Protein AF-A0A0L0S4H7-F1 (afdb_monomer)

pLDDT: mean 73.28, std 21.52, range [23.47, 94.75]

Structure (mmCIF, N/CA/C/O backbone):
data_AF-A0A0L0S4H7-F1
#
_entry.id   AF-A0A0L0S4H7-F1
#
loop_
_atom_site.group_PDB
_atom_site.id
_atom_site.type_symbol
_atom_site.label_atom_id
_atom_site.label_alt_id
_atom_site.label_comp_id
_atom_site.label_asym_id
_atom_site.label_entity_id
_atom_site.label_seq_id
_atom_site.pdbx_PDB_ins_code
_atom_site.Cartn_x
_atom_site.Cartn_y
_atom_site.Cartn_z
_atom_site.occupancy
_atom_site.B_iso_or_equiv
_atom_site.auth_seq_id
_atom_site.auth_comp_id
_atom_site.auth_asym_id
_atom_site.auth_atom_id
_atom_site.pdbx_PDB_model_num
ATOM 1 N N . MET A 1 1 ? 33.100 -5.691 3.412 1.00 28.53 1 MET A N 1
ATOM 2 C CA . MET A 1 1 ? 33.270 -6.957 4.152 1.00 28.53 1 MET A CA 1
ATOM 3 C C . MET A 1 1 ? 31.933 -7.283 4.780 1.00 28.53 1 MET A C 1
ATOM 5 O O . MET A 1 1 ? 31.472 -6.503 5.598 1.00 28.53 1 MET A O 1
ATOM 9 N N . LEU A 1 2 ? 31.272 -8.327 4.286 1.00 32.22 2 LEU A N 1
ATOM 10 C CA . LEU A 1 2 ? 29.899 -8.700 4.650 1.00 32.22 2 LEU A CA 1
ATOM 11 C C . LEU A 1 2 ? 29.853 -10.023 5.425 1.00 32.22 2 LEU A C 1
ATOM 13 O O . LEU A 1 2 ? 28.777 -10.550 5.643 1.00 32.22 2 LEU A O 1
ATOM 17 N N . PHE A 1 3 ? 31.006 -10.549 5.850 1.00 33.59 3 PHE A N 1
ATOM 18 C CA . PHE A 1 3 ? 31.088 -11.799 6.594 1.00 33.59 3 PHE A CA 1
ATOM 19 C C . PHE A 1 3 ? 32.251 -11.731 7.588 1.00 33.59 3 PHE A C 1
ATOM 21 O O . PHE A 1 3 ? 33.353 -11.313 7.223 1.00 33.59 3 PHE A O 1
ATOM 28 N N . GLY A 1 4 ? 31.961 -12.075 8.845 1.00 41.38 4 GLY A N 1
ATOM 29 C CA . GLY A 1 4 ? 32.948 -12.280 9.905 1.00 41.38 4 GLY A CA 1
ATOM 30 C C . GLY A 1 4 ? 33.758 -13.561 9.698 1.00 41.38 4 GLY A C 1
ATOM 31 O O . GLY A 1 4 ? 33.595 -14.251 8.688 1.00 41.38 4 GLY A O 1
ATOM 32 N N . HIS A 1 5 ? 34.643 -13.851 10.654 1.00 39.53 5 HIS A N 1
ATOM 33 C CA . HIS A 1 5 ? 35.562 -14.991 10.620 1.00 39.53 5 HIS A CA 1
ATOM 34 C C . HIS A 1 5 ? 34.791 -16.316 10.421 1.00 39.53 5 HIS A C 1
ATOM 36 O O . HIS A 1 5 ? 33.756 -16.494 11.060 1.00 39.53 5 HIS A O 1
ATOM 42 N N . PRO A 1 6 ? 35.255 -17.246 9.564 1.00 51.28 6 PRO A N 1
ATOM 43 C CA . PRO A 1 6 ? 34.540 -18.492 9.256 1.00 51.28 6 PRO A CA 1
ATOM 44 C C . PRO A 1 6 ? 34.156 -19.324 10.492 1.00 51.28 6 PRO A C 1
ATOM 46 O O . PRO A 1 6 ? 33.151 -20.026 10.477 1.00 51.28 6 PRO A O 1
ATOM 49 N N . ASP A 1 7 ? 34.909 -19.189 11.584 1.00 56.69 7 ASP A N 1
ATOM 50 C CA . ASP A 1 7 ? 34.681 -19.911 12.842 1.00 56.69 7 ASP A CA 1
ATOM 51 C C . ASP A 1 7 ? 33.462 -19.404 13.636 1.00 56.69 7 ASP A C 1
ATOM 53 O O . ASP A 1 7 ? 33.025 -20.065 14.573 1.00 56.69 7 ASP A O 1
ATOM 57 N N . THR A 1 8 ? 32.896 -18.245 13.276 1.00 46.78 8 THR A N 1
ATOM 58 C CA . THR A 1 8 ? 31.672 -17.701 13.896 1.00 46.78 8 THR A CA 1
ATOM 59 C C . THR A 1 8 ? 30.416 -17.968 13.065 1.00 46.78 8 THR A C 1
ATOM 61 O O . THR A 1 8 ? 29.330 -17.554 13.454 1.00 46.78 8 THR A O 1
ATOM 64 N N . TRP A 1 9 ? 30.527 -18.634 11.910 1.00 50.66 9 TRP A N 1
ATOM 65 C CA . TRP A 1 9 ? 29.369 -18.934 11.051 1.00 50.66 9 TRP A CA 1
ATOM 66 C C . TRP A 1 9 ? 28.492 -20.065 11.598 1.00 50.66 9 TRP A C 1
ATOM 68 O O . TRP A 1 9 ? 27.356 -20.218 11.164 1.00 50.66 9 TRP A O 1
ATOM 78 N N . SER A 1 10 ? 28.998 -20.851 12.549 1.00 47.12 10 SER A N 1
ATOM 79 C CA . SER A 1 10 ? 28.264 -21.956 13.170 1.00 47.12 10 SER A CA 1
ATOM 80 C C . SER A 1 10 ? 27.488 -21.562 14.429 1.00 47.12 10 SER A C 1
ATOM 82 O O . SER A 1 10 ? 26.865 -22.432 15.026 1.00 47.12 10 SER A O 1
ATOM 84 N N . SER A 1 11 ? 27.554 -20.301 14.875 1.00 41.53 11 SER A N 1
ATOM 85 C CA . SER A 1 11 ? 26.930 -19.862 16.135 1.00 41.53 11 SER A CA 1
ATOM 86 C C . SER A 1 11 ? 25.713 -18.950 15.975 1.00 41.53 11 SER A C 1
ATOM 88 O O . SER A 1 11 ? 25.181 -18.508 16.985 1.00 41.53 11 SER A O 1
ATOM 90 N N . ASP A 1 12 ? 25.240 -18.712 14.750 1.00 39.66 12 ASP A N 1
ATOM 91 C CA . ASP A 1 12 ? 23.884 -18.202 14.519 1.00 39.66 12 ASP A CA 1
ATOM 92 C C . ASP A 1 12 ? 22.979 -19.381 14.137 1.00 39.66 12 ASP A C 1
ATOM 94 O O . ASP A 1 12 ? 22.518 -19.510 13.001 1.00 39.66 12 ASP A O 1
ATOM 98 N N . SER A 1 13 ? 22.766 -20.296 15.085 1.00 40.12 13 SER A N 1
ATOM 99 C CA . SER A 1 13 ? 21.710 -21.297 14.962 1.00 40.12 13 SER A CA 1
ATOM 100 C C . SER A 1 13 ? 20.388 -20.644 15.359 1.00 40.12 13 SER A C 1
ATOM 102 O O . SER A 1 13 ? 20.120 -20.380 16.529 1.00 40.12 13 SER A O 1
ATOM 104 N N . VAL A 1 14 ? 19.550 -20.352 14.365 1.00 42.03 14 VAL A N 1
ATOM 105 C CA . VAL A 1 14 ? 18.111 -20.280 14.616 1.00 42.03 14 VAL A CA 1
ATOM 106 C C . VAL A 1 14 ? 17.625 -21.718 14.527 1.00 42.03 14 VAL A C 1
ATOM 108 O O . VAL A 1 14 ? 17.463 -22.251 13.430 1.00 42.03 14 VAL A O 1
ATOM 111 N N . ASP A 1 15 ? 17.504 -22.367 15.680 1.00 41.19 15 ASP A N 1
ATOM 112 C CA . ASP A 1 15 ? 16.943 -23.710 15.755 1.00 41.19 15 ASP A CA 1
ATOM 113 C C . ASP A 1 15 ? 15.445 -23.617 15.443 1.00 41.19 15 ASP A C 1
ATOM 115 O O . ASP A 1 15 ? 14.684 -22.953 16.146 1.00 41.19 15 ASP A O 1
ATOM 119 N N . PHE A 1 16 ? 15.046 -24.232 14.332 1.00 44.25 16 PHE A N 1
ATOM 120 C CA . PHE A 1 16 ? 13.649 -24.467 13.989 1.00 44.25 16 PHE A CA 1
ATOM 121 C C . PHE A 1 16 ? 13.340 -25.918 14.342 1.00 44.25 16 PHE A C 1
ATOM 123 O O . PHE A 1 16 ? 13.877 -26.828 13.705 1.00 44.25 16 PHE A O 1
ATOM 130 N N . ASP A 1 17 ? 12.471 -26.140 15.322 1.00 55.44 17 ASP A N 1
ATOM 131 C CA . ASP A 1 17 ? 12.025 -27.473 15.731 1.00 55.44 17 ASP A CA 1
ATOM 132 C C . ASP A 1 17 ? 11.071 -28.089 14.682 1.00 55.44 17 ASP A C 1
ATOM 134 O O . ASP A 1 17 ? 10.850 -29.305 14.660 1.00 55.44 17 ASP A O 1
ATOM 138 N N . GLY A 1 18 ? 10.558 -27.288 13.735 1.00 52.75 18 GLY A N 1
ATOM 139 C CA . GLY A 1 18 ? 9.894 -27.785 12.528 1.00 52.75 18 GLY A CA 1
ATOM 140 C C . GLY A 1 18 ? 9.441 -26.714 11.529 1.00 52.75 18 GLY A C 1
ATOM 141 O O . GLY A 1 18 ? 9.594 -25.512 11.733 1.00 52.75 18 GLY A O 1
ATOM 142 N N . CYS A 1 19 ? 8.807 -27.144 10.427 1.00 52.25 19 CYS A N 1
ATOM 143 C CA . CYS A 1 19 ? 8.177 -26.228 9.460 1.00 52.25 19 CYS A CA 1
ATOM 144 C C . CYS A 1 19 ? 7.086 -25.356 10.100 1.00 52.25 19 CYS A C 1
ATOM 146 O O . CYS A 1 19 ? 6.796 -24.274 9.594 1.00 52.25 19 CYS A O 1
ATOM 148 N N . GLN A 1 20 ? 6.506 -25.826 11.207 1.00 53.12 20 GLN A N 1
ATOM 149 C CA . GLN A 1 20 ? 5.556 -25.080 12.020 1.00 53.12 20 GLN A CA 1
ATOM 150 C C . GLN A 1 20 ? 6.168 -23.770 12.523 1.00 53.12 20 GLN A C 1
ATOM 152 O O . GLN A 1 20 ? 5.492 -22.763 12.429 1.00 53.12 20 GLN A O 1
ATOM 157 N N . ASP A 1 21 ? 7.441 -23.744 12.926 1.00 42.50 21 ASP A N 1
ATOM 158 C CA . ASP A 1 21 ? 8.103 -22.540 13.452 1.00 42.50 21 ASP A CA 1
ATOM 159 C C . ASP A 1 21 ? 8.453 -21.547 12.346 1.00 42.50 21 ASP A C 1
ATOM 161 O O . ASP A 1 21 ? 8.457 -20.338 12.555 1.00 42.50 21 ASP A O 1
ATOM 165 N N . ILE A 1 22 ? 8.702 -22.043 11.133 1.00 50.12 22 ILE A N 1
ATOM 166 C CA . ILE A 1 22 ? 8.873 -21.202 9.943 1.00 50.12 22 ILE A CA 1
ATOM 167 C C . ILE A 1 22 ? 7.530 -20.570 9.573 1.00 50.12 22 ILE A C 1
ATOM 169 O O . ILE A 1 22 ? 7.465 -19.373 9.303 1.00 50.12 22 ILE A O 1
ATOM 173 N N . ILE A 1 23 ? 6.450 -21.356 9.585 1.00 47.91 23 ILE A N 1
ATOM 174 C CA . ILE A 1 23 ? 5.090 -20.860 9.353 1.00 47.91 23 ILE A CA 1
ATOM 175 C C . ILE A 1 23 ? 4.689 -19.909 10.477 1.00 47.91 23 ILE A C 1
ATOM 177 O O . ILE A 1 23 ? 4.166 -18.846 10.192 1.00 47.91 23 ILE A O 1
ATOM 181 N N . GLU A 1 24 ? 4.975 -20.228 11.733 1.00 43.59 24 GLU A N 1
ATOM 182 C CA . GLU A 1 24 ? 4.654 -19.414 12.897 1.00 43.59 24 GLU A CA 1
ATOM 183 C C . GLU A 1 24 ? 5.472 -18.132 12.899 1.00 43.59 24 GLU A C 1
ATOM 185 O O . GLU A 1 24 ? 4.894 -17.084 13.138 1.00 43.59 24 GLU A O 1
ATOM 190 N N . MET A 1 25 ? 6.751 -18.147 12.527 1.00 46.62 25 MET A N 1
ATOM 191 C CA . MET A 1 25 ? 7.554 -16.937 12.332 1.00 46.62 25 MET A CA 1
ATOM 192 C C . MET A 1 25 ? 7.036 -16.097 11.158 1.00 46.62 25 MET A C 1
ATOM 194 O O . MET A 1 25 ? 6.894 -14.886 11.293 1.00 46.62 25 MET A O 1
ATOM 198 N N . LEU A 1 26 ? 6.697 -16.706 10.018 1.00 44.00 26 LEU A N 1
ATOM 199 C CA . LEU A 1 26 ? 6.126 -15.994 8.867 1.00 44.00 26 LEU A CA 1
ATOM 200 C C . LEU A 1 26 ? 4.719 -15.458 9.160 1.00 44.00 26 LEU A C 1
ATOM 202 O O . LEU A 1 26 ? 4.366 -14.381 8.688 1.00 44.00 26 LEU A O 1
ATOM 206 N N . CYS A 1 27 ? 3.927 -16.168 9.960 1.00 43.34 27 CYS A N 1
ATOM 207 C CA . CYS A 1 27 ? 2.600 -15.759 10.397 1.00 43.34 27 CYS A CA 1
ATOM 208 C C . CYS A 1 27 ? 2.683 -14.709 11.506 1.00 43.34 27 CYS A C 1
ATOM 210 O O . CYS A 1 27 ? 1.960 -13.729 11.435 1.00 43.34 27 CYS A O 1
ATOM 212 N N . THR A 1 28 ? 3.576 -14.827 12.489 1.00 48.22 28 THR A N 1
ATOM 213 C CA . THR A 1 28 ? 3.741 -13.838 13.572 1.00 48.22 28 THR A CA 1
ATOM 214 C C . THR A 1 28 ? 4.440 -12.570 13.094 1.00 48.22 28 THR A C 1
ATOM 216 O O . THR A 1 28 ? 4.024 -11.483 13.488 1.00 48.22 28 THR A O 1
ATOM 219 N N . ALA A 1 29 ? 5.433 -12.663 12.204 1.00 46.03 29 ALA A N 1
ATOM 220 C CA . ALA A 1 29 ? 6.047 -11.502 11.556 1.00 46.03 29 ALA A CA 1
ATOM 221 C C . ALA A 1 29 ? 5.135 -10.907 10.468 1.00 46.03 29 ALA A C 1
ATOM 223 O O . ALA A 1 29 ? 5.004 -9.689 10.368 1.00 46.03 29 ALA A O 1
ATOM 224 N N . GLY A 1 30 ? 4.440 -11.747 9.694 1.00 47.03 30 GLY A N 1
ATOM 225 C CA . GLY A 1 30 ? 3.468 -11.315 8.683 1.00 47.03 30 GLY A CA 1
ATOM 226 C C . GLY A 1 30 ? 2.198 -10.698 9.274 1.00 47.03 30 GLY A C 1
ATOM 227 O O . GLY A 1 30 ? 1.593 -9.840 8.643 1.00 47.03 30 GLY A O 1
ATOM 228 N N . MET A 1 31 ? 1.819 -11.069 10.500 1.00 51.00 31 MET A N 1
ATOM 229 C CA . MET A 1 31 ? 0.719 -10.440 11.241 1.00 51.00 31 MET A CA 1
ATOM 230 C C . MET A 1 31 ? 1.130 -9.118 11.898 1.00 51.00 31 MET A C 1
ATOM 232 O O . MET A 1 31 ? 0.254 -8.401 12.352 1.00 51.00 31 MET A O 1
ATOM 236 N N . GLN A 1 32 ? 2.419 -8.756 11.950 1.00 61.19 32 GLN A N 1
ATOM 237 C CA . GLN A 1 32 ? 2.834 -7.423 12.415 1.00 61.19 32 GLN A CA 1
ATOM 238 C C . GLN A 1 32 ? 2.769 -6.365 11.307 1.00 61.19 32 GLN A C 1
ATOM 240 O O . GLN A 1 32 ? 2.585 -5.186 11.615 1.00 61.19 32 GLN A O 1
ATOM 245 N N . ASP A 1 33 ? 2.886 -6.767 10.036 1.00 73.31 33 ASP A N 1
ATOM 246 C CA . ASP A 1 33 ? 2.734 -5.861 8.898 1.00 73.31 33 ASP A CA 1
ATOM 247 C C . ASP A 1 33 ? 1.269 -5.832 8.414 1.00 73.31 33 ASP A C 1
ATOM 249 O O . ASP A 1 33 ? 0.783 -6.810 7.830 1.00 73.31 33 ASP A O 1
ATOM 253 N N . PRO A 1 34 ? 0.551 -4.705 8.577 1.00 76.94 34 PRO A N 1
ATOM 254 C CA . PRO A 1 34 ? -0.833 -4.584 8.125 1.00 76.94 34 PRO A CA 1
ATOM 255 C C . PRO A 1 34 ? -0.993 -4.786 6.613 1.00 76.94 34 PRO A C 1
ATOM 257 O O . PRO A 1 34 ? -2.046 -5.241 6.156 1.00 76.94 34 PRO A O 1
ATOM 260 N N . CYS A 1 35 ? 0.039 -4.494 5.818 1.00 80.75 35 CYS A N 1
ATOM 261 C CA . CYS A 1 35 ? 0.006 -4.731 4.381 1.00 80.75 35 CYS A CA 1
ATOM 262 C C . CYS A 1 35 ? 0.050 -6.217 4.045 1.00 80.75 35 CYS A C 1
ATOM 264 O O . CYS A 1 35 ? -0.620 -6.634 3.107 1.00 80.75 35 CYS A O 1
ATOM 266 N N . VAL A 1 36 ? 0.753 -7.038 4.820 1.00 77.75 36 VAL A N 1
ATOM 267 C CA . VAL A 1 36 ? 0.735 -8.492 4.624 1.00 77.75 36 VAL A CA 1
ATOM 268 C C . VAL A 1 36 ? -0.606 -9.067 5.090 1.00 77.75 36 VAL A C 1
ATOM 270 O O . VAL A 1 36 ? -1.222 -9.844 4.360 1.00 77.75 36 VAL A O 1
ATOM 273 N N . ALA A 1 37 ? -1.119 -8.620 6.241 1.00 76.12 37 ALA A N 1
ATOM 274 C CA . ALA A 1 37 ? -2.367 -9.124 6.822 1.00 76.12 37 ALA A CA 1
ATOM 275 C C . ALA A 1 37 ? -3.609 -8.901 5.931 1.00 76.12 37 ALA A C 1
ATOM 277 O O . ALA A 1 37 ? -4.471 -9.786 5.820 1.00 76.12 37 ALA A O 1
ATOM 278 N N . VAL A 1 38 ? -3.694 -7.731 5.287 1.00 77.75 38 VAL A N 1
ATOM 279 C CA . VAL A 1 38 ? -4.815 -7.347 4.404 1.00 77.75 38 VAL A CA 1
ATOM 280 C C . VAL A 1 38 ? -4.479 -7.533 2.917 1.00 77.75 38 VAL A C 1
ATOM 282 O O . VAL A 1 38 ? -5.324 -7.336 2.046 1.00 77.75 38 VAL A O 1
ATOM 285 N N . GLY A 1 39 ? -3.238 -7.912 2.601 1.00 74.69 39 GLY A N 1
ATOM 286 C CA . GLY A 1 39 ? -2.729 -7.927 1.233 1.00 74.69 39 GLY A CA 1
ATOM 287 C C . GLY A 1 39 ? -2.649 -6.523 0.627 1.00 74.69 39 GLY A C 1
ATOM 288 O O . GLY A 1 39 ? -2.873 -6.352 -0.555 1.00 74.69 39 GLY A O 1
ATOM 289 N N . GLY A 1 40 ? -2.404 -5.467 1.385 1.00 81.56 40 GLY A N 1
ATOM 290 C CA . GLY A 1 40 ? -2.280 -4.123 0.824 1.00 81.56 40 GLY A CA 1
ATOM 291 C C . GLY A 1 40 ? -0.864 -3.704 0.447 1.00 81.56 40 GLY A C 1
ATOM 292 O O . GLY A 1 40 ? 0.082 -4.485 0.462 1.00 81.56 40 GLY A O 1
ATOM 293 N N . LEU A 1 41 ? -0.738 -2.418 0.143 1.00 83.75 41 LEU A N 1
ATOM 294 C CA . LEU A 1 41 ? 0.502 -1.685 -0.065 1.00 83.75 41 LEU A CA 1
ATOM 295 C C . LEU A 1 41 ? 0.446 -0.403 0.771 1.00 83.75 41 LEU A C 1
ATOM 297 O O . LEU A 1 41 ? -0.587 0.279 0.801 1.00 83.75 41 LEU A O 1
ATOM 301 N N . LEU A 1 42 ? 1.562 -0.058 1.415 1.00 83.00 42 LEU A N 1
ATOM 302 C CA . LEU A 1 42 ? 1.734 1.266 2.002 1.00 83.00 42 LEU A CA 1
ATOM 303 C C . LEU A 1 42 ? 1.900 2.264 0.867 1.00 83.00 42 LEU A C 1
ATOM 305 O O . LEU A 1 42 ? 2.708 2.056 -0.042 1.00 83.00 42 LEU A O 1
ATOM 309 N N . LYS A 1 43 ? 1.121 3.342 0.910 1.00 82.06 43 LYS A N 1
ATOM 310 C CA . LYS A 1 43 ? 1.177 4.396 -0.094 1.00 82.06 43 LYS A CA 1
ATOM 311 C C . LYS A 1 43 ? 1.636 5.699 0.536 1.00 82.06 43 LYS A C 1
ATOM 313 O O . LYS A 1 43 ? 1.009 6.187 1.473 1.00 82.06 43 LYS A O 1
ATOM 318 N N . ALA A 1 44 ? 2.688 6.290 -0.018 1.00 82.56 44 ALA A N 1
ATOM 319 C CA . ALA A 1 44 ? 3.163 7.587 0.435 1.00 82.56 44 ALA A CA 1
ATOM 320 C C . ALA A 1 44 ? 2.206 8.707 -0.036 1.00 82.56 44 ALA A C 1
ATOM 322 O O . ALA A 1 44 ? 1.823 8.733 -1.213 1.00 82.56 44 ALA A O 1
ATOM 323 N N . PRO A 1 45 ? 1.815 9.647 0.846 1.00 76.62 45 PRO A N 1
ATOM 324 C CA . PRO A 1 45 ? 0.970 10.774 0.470 1.00 76.62 45 PRO A CA 1
ATOM 325 C C . PRO A 1 45 ? 1.692 11.701 -0.510 1.00 76.62 45 PRO A C 1
ATOM 327 O O . PRO A 1 45 ? 2.808 12.152 -0.251 1.00 76.62 45 PRO A O 1
ATOM 330 N N . ILE A 1 46 ? 1.020 12.039 -1.611 1.00 79.94 46 ILE A N 1
ATOM 331 C CA . ILE A 1 46 ? 1.459 13.059 -2.566 1.00 79.94 46 ILE A CA 1
ATOM 332 C C . ILE A 1 46 ? 0.268 13.909 -3.006 1.00 79.94 46 ILE A C 1
ATOM 334 O O . ILE A 1 46 ? -0.831 13.388 -3.188 1.00 79.94 46 ILE A O 1
ATOM 338 N N . LYS A 1 47 ? 0.502 15.209 -3.223 1.00 81.69 47 LYS A N 1
ATOM 339 C CA . LYS A 1 47 ? -0.511 16.136 -3.751 1.00 81.69 47 LYS A CA 1
ATOM 340 C C . LYS A 1 47 ? -0.984 15.690 -5.137 1.00 81.69 47 LYS A C 1
ATOM 342 O O . LYS A 1 47 ? -0.178 15.202 -5.940 1.00 81.69 47 LYS A O 1
ATOM 347 N N . ALA A 1 48 ? -2.251 15.944 -5.460 1.00 81.00 48 ALA A N 1
ATOM 348 C CA . ALA A 1 48 ? -2.831 15.605 -6.761 1.00 81.00 48 ALA A CA 1
ATOM 349 C C . ALA A 1 48 ? -2.043 16.193 -7.953 1.00 81.00 48 ALA A C 1
ATOM 351 O O . ALA A 1 48 ? -1.784 15.498 -8.936 1.00 81.00 48 ALA A O 1
ATOM 352 N N . GLU A 1 49 ? -1.581 17.443 -7.851 1.00 83.38 49 GLU A N 1
ATOM 353 C CA . GLU A 1 49 ? -0.775 18.086 -8.900 1.00 83.38 49 GLU A CA 1
ATOM 354 C C . GLU A 1 49 ? 0.573 17.388 -9.119 1.00 83.38 49 GLU A C 1
ATOM 356 O O . GLU A 1 49 ? 0.974 17.136 -10.259 1.00 83.38 49 GLU A O 1
ATOM 361 N N . THR A 1 50 ? 1.265 17.034 -8.031 1.00 84.12 50 THR A N 1
ATOM 362 C CA . THR A 1 50 ? 2.537 16.300 -8.078 1.00 84.12 50 THR A CA 1
ATOM 363 C C . THR A 1 50 ? 2.336 14.924 -8.697 1.00 84.12 50 THR A C 1
ATOM 365 O O . THR A 1 50 ? 3.147 14.494 -9.517 1.00 84.12 50 THR A O 1
ATOM 368 N N . ARG A 1 51 ? 1.220 14.263 -8.374 1.00 86.25 51 ARG A N 1
ATOM 369 C CA . ARG A 1 51 ? 0.844 12.969 -8.947 1.00 86.25 51 ARG A CA 1
ATOM 370 C C . ARG A 1 51 ? 0.671 13.035 -10.464 1.00 86.25 51 ARG A C 1
ATOM 372 O O . ARG A 1 51 ? 1.199 12.176 -11.161 1.00 86.25 51 ARG A O 1
ATOM 379 N N . LEU A 1 52 ? -0.008 14.061 -10.978 1.00 86.88 52 LEU A N 1
ATOM 380 C CA . LEU A 1 52 ? -0.187 14.263 -12.424 1.00 86.88 52 LEU A CA 1
ATOM 381 C C . LEU A 1 52 ? 1.139 14.532 -13.146 1.00 86.88 52 LEU A C 1
ATOM 383 O O . LEU A 1 52 ? 1.346 14.069 -14.266 1.00 86.88 52 LEU A O 1
ATOM 387 N N . ARG A 1 53 ? 2.045 15.292 -12.524 1.00 87.75 53 ARG A N 1
ATOM 388 C CA . ARG A 1 53 ? 3.379 15.546 -13.092 1.00 87.75 53 ARG A CA 1
ATOM 389 C C . ARG A 1 53 ? 4.234 14.281 -13.105 1.00 87.75 53 ARG A C 1
ATOM 391 O O . ARG A 1 53 ? 4.893 14.017 -14.107 1.00 87.75 53 ARG A O 1
ATOM 398 N N . LEU A 1 54 ? 4.191 13.497 -12.027 1.00 89.12 54 LEU A N 1
ATOM 399 C CA . LEU A 1 54 ? 4.895 12.220 -11.931 1.00 89.12 54 LEU A CA 1
ATOM 400 C C . LEU A 1 54 ? 4.380 11.218 -12.969 1.00 89.12 54 LEU A C 1
ATOM 402 O O . LEU A 1 54 ? 5.183 10.555 -13.612 1.00 89.12 54 LEU A O 1
ATOM 406 N N . ASP A 1 55 ? 3.066 11.168 -13.186 1.00 90.62 55 ASP A N 1
ATOM 407 C CA . ASP A 1 55 ? 2.465 10.315 -14.209 1.00 90.62 55 ASP A CA 1
ATOM 408 C C . ASP A 1 55 ? 3.012 10.630 -15.609 1.00 90.62 55 ASP A C 1
ATOM 410 O O . ASP A 1 55 ? 3.513 9.743 -16.293 1.00 90.62 55 ASP A O 1
ATOM 414 N N . LYS A 1 56 ? 3.040 11.912 -15.997 1.00 90.69 56 LYS A N 1
ATOM 415 C CA . LYS A 1 56 ? 3.625 12.349 -17.279 1.00 90.69 56 LYS A CA 1
ATOM 416 C C . LYS A 1 56 ? 5.100 11.970 -17.413 1.00 90.69 56 LYS A C 1
ATOM 418 O O . LYS A 1 56 ? 5.545 11.594 -18.493 1.00 90.69 56 LYS A O 1
ATOM 423 N N . LEU A 1 57 ? 5.855 12.080 -16.323 1.00 90.44 57 LEU A N 1
ATOM 424 C CA . LEU A 1 57 ? 7.277 11.756 -16.302 1.00 90.44 57 LEU A CA 1
ATOM 425 C C . LEU A 1 57 ? 7.520 10.243 -16.451 1.00 90.44 57 LEU A C 1
ATOM 427 O O . LEU A 1 57 ? 8.421 9.838 -17.179 1.00 90.44 57 LEU A O 1
ATOM 431 N N . LEU A 1 58 ? 6.698 9.409 -15.813 1.00 91.19 58 LEU A N 1
ATOM 432 C CA . LEU A 1 58 ? 6.765 7.954 -15.962 1.00 91.19 58 LEU A CA 1
ATOM 433 C C . LEU A 1 58 ? 6.261 7.486 -17.333 1.00 91.19 58 LEU A C 1
ATOM 435 O O . LEU A 1 58 ? 6.826 6.558 -17.893 1.00 91.19 58 LEU A O 1
ATOM 439 N N . VAL A 1 59 ? 5.278 8.164 -17.929 1.00 92.31 59 VAL A N 1
ATOM 440 C CA . VAL A 1 59 ? 4.887 7.914 -19.329 1.00 92.31 59 VAL A CA 1
ATOM 441 C C . VAL A 1 59 ? 6.035 8.252 -20.286 1.00 92.31 59 VAL A C 1
ATOM 443 O O . VAL A 1 59 ? 6.295 7.506 -21.225 1.00 92.31 59 VAL A O 1
ATOM 446 N N . TYR A 1 60 ? 6.767 9.343 -20.036 1.00 91.06 60 TYR A N 1
ATOM 447 C CA . TYR A 1 60 ? 7.974 9.664 -20.803 1.00 91.06 60 TYR A CA 1
ATOM 448 C C . TYR A 1 60 ? 9.054 8.582 -20.648 1.00 91.06 60 TYR A C 1
ATOM 450 O O . TYR A 1 60 ? 9.644 8.172 -21.644 1.00 91.06 60 TYR A O 1
ATOM 458 N N . LEU A 1 61 ? 9.269 8.067 -19.434 1.00 91.44 61 LEU A N 1
ATOM 459 C CA . LEU A 1 61 ? 10.160 6.927 -19.198 1.00 91.44 61 LEU A CA 1
ATOM 460 C C . LEU A 1 61 ? 9.726 5.695 -20.004 1.00 91.44 61 LEU A C 1
ATOM 462 O O . LEU A 1 61 ? 10.539 5.117 -20.713 1.00 91.44 61 LEU A O 1
ATOM 466 N N . GLU A 1 62 ? 8.450 5.319 -19.926 1.00 92.25 62 GLU A N 1
ATOM 467 C CA . GLU A 1 62 ? 7.888 4.149 -20.617 1.00 92.25 62 GLU A CA 1
ATOM 468 C C . GLU A 1 62 ? 7.926 4.285 -22.149 1.00 92.25 62 GLU A C 1
ATOM 470 O O . GLU A 1 62 ? 7.900 3.281 -22.851 1.00 92.25 62 GLU A O 1
ATOM 475 N N . SER A 1 63 ? 8.071 5.503 -22.686 1.00 90.44 63 SER A N 1
ATOM 476 C CA . SER A 1 63 ? 8.283 5.719 -24.125 1.00 90.44 63 SER A CA 1
ATOM 477 C C . SER A 1 63 ? 9.672 5.283 -24.622 1.00 90.44 63 SER A C 1
ATOM 479 O O . SER A 1 63 ? 9.898 5.182 -25.831 1.00 90.44 63 SER A O 1
ATOM 481 N N . ILE A 1 64 ? 10.616 5.007 -23.713 1.00 89.62 64 ILE A N 1
ATOM 482 C CA . ILE A 1 64 ? 11.934 4.483 -24.067 1.00 89.62 64 ILE A CA 1
ATOM 483 C C . ILE A 1 64 ? 11.791 3.033 -24.540 1.00 89.62 64 ILE A C 1
ATOM 485 O O . ILE A 1 64 ? 11.373 2.145 -23.803 1.00 89.62 64 ILE A O 1
ATOM 489 N N . GLN A 1 65 ? 12.228 2.784 -25.773 1.00 86.88 65 GLN A N 1
ATOM 490 C CA . GLN A 1 65 ? 12.252 1.456 -26.381 1.00 86.88 65 GLN A CA 1
ATOM 491 C C . GLN A 1 65 ? 12.915 0.408 -25.471 1.00 86.88 65 GLN A C 1
ATOM 493 O O . GLN A 1 65 ? 14.039 0.605 -24.997 1.00 86.88 65 GLN A O 1
ATOM 498 N N . GLY A 1 66 ? 12.236 -0.723 -25.274 1.00 85.62 66 GLY A N 1
ATOM 499 C CA . GLY A 1 66 ? 12.665 -1.827 -24.410 1.00 85.62 66 GLY A CA 1
ATOM 500 C C . GLY A 1 66 ? 12.009 -1.824 -23.024 1.00 85.62 66 GLY A C 1
ATOM 501 O O . GLY A 1 66 ? 11.949 -2.879 -22.394 1.00 85.62 66 GLY A O 1
ATOM 502 N N . ILE A 1 67 ? 11.467 -0.688 -22.567 1.00 90.56 67 ILE A N 1
ATOM 503 C CA . ILE A 1 67 ? 10.662 -0.604 -21.338 1.00 90.56 67 ILE A CA 1
ATOM 504 C C . ILE A 1 67 ? 9.222 -1.028 -21.642 1.00 90.56 67 ILE A C 1
ATOM 506 O O . ILE A 1 67 ? 8.669 -0.698 -22.690 1.00 90.56 67 ILE A O 1
ATOM 510 N N . CYS A 1 68 ? 8.612 -1.783 -20.732 1.00 89.62 68 CYS A N 1
ATOM 511 C CA . CYS A 1 68 ? 7.223 -2.198 -20.859 1.00 89.62 68 CYS A CA 1
ATOM 512 C C . CYS A 1 68 ? 6.271 -1.043 -20.510 1.00 89.62 68 CYS A C 1
ATOM 514 O O . CYS A 1 68 ? 6.481 -0.310 -19.541 1.00 89.62 68 CYS A O 1
ATOM 516 N N . ASN A 1 69 ? 5.167 -0.933 -21.250 1.00 88.75 69 ASN A N 1
ATOM 517 C CA . ASN A 1 69 ? 4.076 -0.019 -20.907 1.00 88.75 69 ASN A CA 1
ATOM 518 C C . ASN A 1 69 ? 3.472 -0.389 -19.546 1.00 88.75 69 ASN A C 1
ATOM 520 O O . ASN A 1 69 ? 3.291 -1.573 -19.260 1.00 88.75 69 ASN A O 1
ATOM 524 N N . ASN A 1 70 ? 3.122 0.614 -18.734 1.00 89.25 70 ASN A N 1
ATOM 525 C CA . ASN A 1 70 ? 2.627 0.432 -17.362 1.00 89.25 70 ASN A CA 1
ATOM 526 C C . ASN A 1 70 ? 3.590 -0.361 -16.455 1.00 89.25 70 ASN A C 1
ATOM 528 O O . ASN A 1 70 ? 3.183 -0.943 -15.451 1.00 89.25 70 ASN A O 1
ATOM 532 N N . GLY A 1 71 ? 4.871 -0.390 -16.820 1.00 90.81 71 GLY A N 1
ATOM 533 C CA . GLY A 1 71 ? 5.908 -1.181 -16.181 1.00 90.81 71 GLY A CA 1
ATOM 534 C C . GLY A 1 71 ? 6.764 -0.387 -15.203 1.00 90.81 71 GLY A C 1
ATOM 535 O O . GLY A 1 71 ? 7.931 -0.727 -15.044 1.00 90.81 71 GLY A O 1
ATOM 536 N N . SER A 1 72 ? 6.257 0.687 -14.593 1.00 93.56 72 SER A N 1
ATOM 537 C CA . SER A 1 72 ? 7.052 1.543 -13.705 1.00 93.56 72 SER A CA 1
ATOM 538 C C . SER A 1 72 ? 6.436 1.733 -12.313 1.00 93.56 72 SER A C 1
ATOM 540 O O . SER A 1 72 ? 5.225 1.897 -12.141 1.00 93.56 72 SER A O 1
ATOM 542 N N . MET A 1 73 ? 7.294 1.722 -11.288 1.00 94.19 73 MET A N 1
ATOM 543 C CA . MET A 1 73 ? 6.934 1.995 -9.895 1.00 94.19 73 MET A CA 1
ATOM 544 C C . MET A 1 73 ? 8.006 2.835 -9.215 1.00 94.19 73 MET A C 1
ATOM 546 O O . MET A 1 73 ? 9.191 2.517 -9.279 1.00 94.19 73 MET A O 1
ATOM 550 N N . LEU A 1 74 ? 7.577 3.875 -8.508 1.00 93.00 74 LEU A N 1
ATOM 551 C CA . LEU A 1 74 ? 8.423 4.707 -7.670 1.00 93.00 74 LEU A CA 1
ATOM 552 C C . LEU A 1 74 ? 8.151 4.415 -6.193 1.00 93.00 74 LEU A C 1
ATOM 554 O O . LEU A 1 74 ? 7.016 4.525 -5.716 1.00 9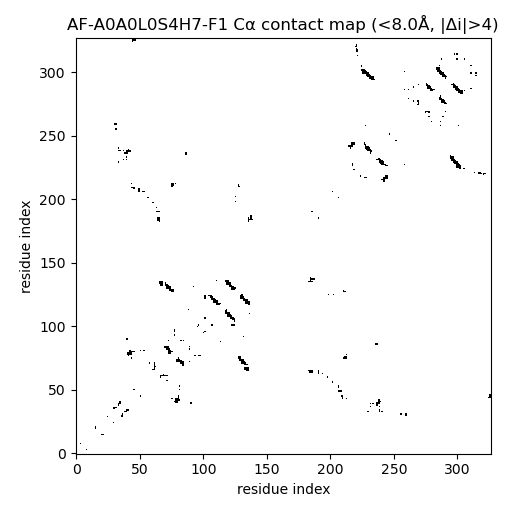3.00 74 LEU A O 1
ATOM 558 N N . LEU A 1 75 ? 9.220 4.087 -5.481 1.00 92.00 75 LEU A N 1
ATOM 559 C CA . LEU A 1 75 ? 9.232 3.767 -4.063 1.00 92.00 75 LEU A CA 1
ATOM 560 C C . LEU A 1 75 ? 10.013 4.812 -3.274 1.00 92.00 75 LEU A C 1
ATOM 562 O O . LEU A 1 75 ? 11.007 5.369 -3.756 1.00 92.00 75 LEU A O 1
ATOM 566 N N . ILE A 1 76 ? 9.595 4.991 -2.030 1.00 89.81 76 ILE A N 1
ATOM 567 C CA . ILE A 1 76 ? 10.401 5.569 -0.966 1.00 89.81 76 ILE A CA 1
ATOM 568 C C . ILE A 1 76 ? 10.462 4.570 0.174 1.00 89.81 76 ILE A C 1
ATOM 570 O O . ILE A 1 76 ? 9.421 4.201 0.702 1.00 89.81 76 ILE A O 1
ATOM 574 N N . GLU A 1 77 ? 11.669 4.117 0.511 1.00 86.38 77 GLU A N 1
ATOM 575 C CA . GLU A 1 77 ? 11.856 3.009 1.455 1.00 86.38 77 GLU A CA 1
ATOM 576 C C . GLU A 1 77 ? 10.920 1.834 1.102 1.00 86.38 77 GLU A C 1
ATOM 578 O O . GLU A 1 77 ? 11.017 1.304 -0.008 1.00 86.38 77 GLU A O 1
ATOM 583 N N . ASP A 1 78 ? 9.978 1.486 1.981 1.00 84.81 78 ASP A N 1
ATOM 584 C CA . ASP A 1 78 ? 9.020 0.390 1.789 1.00 84.81 78 ASP A CA 1
ATOM 585 C C . ASP A 1 78 ? 7.612 0.859 1.376 1.00 84.81 78 ASP A C 1
ATOM 587 O O . ASP A 1 78 ? 6.675 0.052 1.305 1.00 84.81 78 ASP A O 1
ATOM 591 N N . SER A 1 79 ? 7.466 2.149 1.069 1.00 86.75 79 SER A N 1
ATOM 592 C CA . SER A 1 79 ? 6.219 2.792 0.665 1.00 86.75 79 SER A CA 1
ATOM 593 C C . SER A 1 79 ? 6.174 3.107 -0.829 1.00 86.75 79 SER A C 1
ATOM 595 O O . SER A 1 79 ? 7.106 3.644 -1.431 1.00 86.75 79 SER A O 1
ATOM 597 N N . VAL A 1 80 ? 5.024 2.839 -1.444 1.00 90.25 80 VAL A N 1
ATOM 598 C CA . VAL A 1 80 ? 4.761 3.127 -2.855 1.00 90.25 80 VAL A CA 1
ATOM 599 C C . VAL A 1 80 ? 4.317 4.578 -3.006 1.00 90.25 80 VAL A C 1
ATOM 601 O O . VAL A 1 80 ? 3.247 4.963 -2.541 1.00 90.25 80 VAL A O 1
ATOM 604 N N . ILE A 1 81 ? 5.102 5.403 -3.696 1.00 89.31 81 ILE A N 1
ATOM 605 C CA . ILE A 1 81 ? 4.677 6.763 -4.065 1.00 89.31 81 ILE A CA 1
ATOM 606 C C . ILE A 1 81 ? 3.682 6.681 -5.219 1.00 89.31 81 ILE A C 1
ATOM 608 O O . ILE A 1 81 ? 2.595 7.266 -5.191 1.00 89.31 81 ILE A O 1
ATOM 612 N N . PHE A 1 82 ? 4.073 5.952 -6.260 1.00 89.81 82 PHE A N 1
ATOM 613 C CA . PHE A 1 82 ? 3.290 5.819 -7.474 1.00 89.81 82 PHE A CA 1
ATOM 614 C C . PHE A 1 82 ? 3.638 4.512 -8.166 1.00 89.81 82 PHE A C 1
ATOM 616 O O . PHE A 1 82 ? 4.810 4.183 -8.313 1.00 89.81 82 PHE A O 1
ATOM 623 N N . SER A 1 83 ? 2.621 3.788 -8.611 1.00 91.25 83 SER A N 1
ATOM 624 C CA . SER A 1 83 ? 2.781 2.567 -9.390 1.00 91.25 83 SER A CA 1
ATOM 625 C C . SER A 1 83 ? 1.862 2.636 -10.598 1.00 91.25 83 SER A C 1
ATOM 627 O O . SER A 1 83 ? 0.698 3.026 -10.456 1.00 91.25 83 SER A O 1
ATOM 629 N N . ARG A 1 84 ? 2.396 2.287 -11.769 1.00 91.62 84 ARG A N 1
ATOM 630 C CA . ARG A 1 84 ? 1.621 2.037 -12.991 1.00 91.62 84 ARG A CA 1
ATOM 631 C C . ARG A 1 84 ? 1.307 0.552 -13.176 1.00 91.62 84 ARG A C 1
ATOM 633 O O . ARG A 1 84 ? 0.442 0.230 -13.982 1.00 91.62 84 ARG A O 1
ATOM 640 N N . PHE A 1 85 ? 1.945 -0.322 -12.397 1.00 90.06 85 PHE A N 1
ATOM 641 C CA . PHE A 1 85 ? 1.635 -1.744 -12.372 1.00 90.06 85 PHE A CA 1
ATOM 642 C C . PHE A 1 85 ? 0.256 -2.016 -11.772 1.00 90.06 85 PHE A C 1
ATOM 644 O O . PHE A 1 85 ? -0.270 -1.244 -10.964 1.00 90.06 85 PHE A O 1
ATOM 651 N N . GLU A 1 86 ? -0.281 -3.192 -12.084 1.00 88.25 86 GLU A N 1
ATOM 652 C CA . GLU A 1 86 ? -1.424 -3.732 -11.355 1.00 88.25 86 GLU A CA 1
ATOM 653 C C . GLU A 1 86 ? -1.071 -4.005 -9.884 1.00 88.25 86 GLU A C 1
ATOM 655 O O . GLU A 1 86 ? 0.099 -4.060 -9.484 1.00 88.25 86 GLU A O 1
ATOM 660 N N . LEU A 1 87 ? -2.097 -4.183 -9.048 1.00 84.69 87 LEU A N 1
ATOM 661 C CA . LEU A 1 87 ? -1.919 -4.359 -7.609 1.00 84.69 87 LEU A CA 1
ATOM 662 C C . LEU A 1 87 ? -1.069 -5.598 -7.278 1.00 84.69 87 LEU A C 1
ATOM 664 O O . LEU A 1 87 ? -0.124 -5.502 -6.496 1.00 84.69 87 LEU A O 1
ATOM 668 N N . ASP A 1 88 ? -1.348 -6.738 -7.910 1.00 85.31 88 ASP A N 1
ATOM 669 C CA . ASP A 1 88 ? -0.610 -7.986 -7.667 1.00 85.31 88 ASP A CA 1
ATOM 670 C C . ASP A 1 88 ? 0.853 -7.896 -8.098 1.00 85.31 88 ASP A C 1
ATOM 672 O O . ASP A 1 88 ? 1.755 -8.345 -7.391 1.00 85.31 88 ASP A O 1
ATOM 676 N N . GLN A 1 89 ? 1.100 -7.231 -9.222 1.00 88.25 89 GLN A N 1
ATOM 677 C CA . GLN A 1 89 ? 2.442 -6.968 -9.727 1.00 88.25 89 GLN A CA 1
ATOM 678 C C . GLN A 1 89 ? 3.218 -6.038 -8.783 1.00 88.25 89 GLN A C 1
ATOM 680 O O . GLN A 1 89 ? 4.361 -6.320 -8.422 1.00 88.25 89 GLN A O 1
ATOM 685 N N . SER A 1 90 ? 2.571 -4.969 -8.312 1.00 90.19 90 SER A N 1
ATOM 686 C CA . SER A 1 90 ? 3.143 -4.036 -7.335 1.00 90.19 90 SER A CA 1
ATOM 687 C C . SER A 1 90 ? 3.524 -4.750 -6.030 1.00 90.19 90 SER A C 1
ATOM 689 O O . SER A 1 90 ? 4.611 -4.516 -5.499 1.00 90.19 90 SER A O 1
ATOM 691 N N . ARG A 1 91 ? 2.677 -5.671 -5.543 1.00 87.12 91 ARG A N 1
ATOM 692 C CA . ARG A 1 91 ? 2.953 -6.510 -4.359 1.00 87.12 91 ARG A CA 1
ATOM 693 C C . ARG A 1 91 ? 4.190 -7.384 -4.555 1.00 87.12 91 ARG A C 1
ATOM 695 O O . ARG A 1 91 ? 5.057 -7.410 -3.683 1.00 87.12 91 ARG A O 1
ATOM 702 N N . GLN A 1 92 ? 4.302 -8.062 -5.697 1.00 87.38 92 GLN A N 1
ATOM 703 C CA . GLN A 1 92 ? 5.455 -8.917 -6.005 1.00 87.38 92 GLN A CA 1
ATOM 704 C C . GLN A 1 92 ? 6.764 -8.118 -6.051 1.00 87.38 92 GLN A C 1
ATOM 706 O O . GLN A 1 92 ? 7.769 -8.532 -5.468 1.00 87.38 92 GLN A O 1
ATOM 711 N N . ILE A 1 93 ? 6.750 -6.945 -6.692 1.00 90.06 93 ILE A N 1
ATOM 712 C CA . ILE A 1 93 ? 7.935 -6.084 -6.786 1.00 90.06 93 ILE A CA 1
ATOM 713 C C . ILE A 1 93 ? 8.321 -5.535 -5.408 1.00 90.06 93 ILE A C 1
ATOM 715 O O . ILE A 1 93 ? 9.508 -5.514 -5.077 1.00 90.06 93 ILE A O 1
ATOM 719 N N . LEU A 1 94 ? 7.348 -5.127 -4.587 1.00 88.94 94 LEU A N 1
ATOM 720 C CA . LEU A 1 94 ? 7.614 -4.639 -3.233 1.00 88.94 94 LEU A CA 1
ATOM 721 C C . LEU A 1 94 ? 8.188 -5.743 -2.334 1.00 88.94 94 LEU A C 1
ATOM 723 O O . LEU A 1 94 ? 9.154 -5.503 -1.611 1.00 88.94 94 LEU A O 1
ATOM 727 N N . TYR A 1 95 ? 7.662 -6.967 -2.427 1.00 86.00 95 TYR A N 1
ATOM 728 C CA . TYR A 1 95 ? 8.213 -8.124 -1.720 1.00 86.00 95 TYR A CA 1
ATOM 729 C C . TYR A 1 95 ? 9.681 -8.370 -2.102 1.00 86.00 95 TYR A C 1
ATOM 731 O O . TYR A 1 95 ? 10.543 -8.513 -1.232 1.00 86.00 95 TYR A O 1
ATOM 739 N N . LEU A 1 96 ? 9.996 -8.328 -3.401 1.00 86.75 96 LEU A N 1
ATOM 740 C CA . LEU A 1 96 ? 11.373 -8.448 -3.884 1.00 86.75 96 LEU A CA 1
ATOM 741 C C . LEU A 1 96 ? 12.260 -7.285 -3.406 1.00 86.75 96 LEU A C 1
ATOM 743 O O . LEU A 1 96 ? 13.435 -7.494 -3.092 1.00 86.75 96 LEU A O 1
ATOM 747 N N . HIS A 1 97 ? 11.728 -6.061 -3.358 1.00 88.19 97 HIS A N 1
ATOM 748 C CA . HIS A 1 97 ? 12.444 -4.890 -2.849 1.00 88.19 97 HIS A CA 1
ATOM 749 C C . HIS A 1 97 ? 12.835 -5.065 -1.380 1.00 88.19 97 HIS A C 1
ATOM 751 O O . HIS A 1 97 ? 14.014 -4.917 -1.058 1.00 88.19 97 HIS A O 1
ATOM 757 N N . ARG A 1 98 ? 11.887 -5.478 -0.532 1.00 85.38 98 ARG A N 1
ATOM 758 C CA . ARG A 1 98 ? 12.108 -5.744 0.899 1.00 85.38 98 ARG A CA 1
ATOM 759 C C . ARG A 1 98 ? 13.103 -6.874 1.135 1.00 85.38 98 ARG A C 1
ATOM 761 O O . ARG A 1 98 ? 13.992 -6.756 1.974 1.00 85.38 98 ARG A O 1
ATOM 768 N N . ALA A 1 99 ? 13.003 -7.952 0.357 1.00 83.69 99 ALA A N 1
ATOM 769 C CA . ALA A 1 99 ? 13.924 -9.080 0.458 1.00 83.69 99 ALA A CA 1
ATOM 770 C C . ALA A 1 99 ? 15.348 -8.726 -0.010 1.00 83.69 99 ALA A C 1
ATOM 772 O O . ALA A 1 99 ? 16.329 -9.275 0.493 1.00 83.69 99 ALA A O 1
ATOM 773 N N . ARG A 1 100 ? 15.482 -7.833 -1.002 1.00 83.75 100 ARG A N 1
ATOM 774 C CA . ARG A 1 100 ? 16.770 -7.459 -1.613 1.00 83.75 100 ARG A CA 1
ATOM 775 C C . ARG A 1 100 ? 16.859 -5.950 -1.869 1.00 83.75 100 ARG A C 1
ATOM 777 O O . ARG A 1 100 ? 16.810 -5.544 -3.039 1.00 83.75 100 ARG A O 1
ATOM 784 N N . PRO A 1 101 ? 17.014 -5.121 -0.823 1.00 84.44 101 PRO A N 1
ATOM 785 C CA . PRO A 1 101 ? 17.091 -3.673 -0.973 1.00 84.44 101 PRO A CA 1
ATOM 786 C C . PRO A 1 101 ? 18.400 -3.254 -1.648 1.00 84.44 101 PRO A C 1
ATOM 788 O O . PRO A 1 101 ? 19.443 -3.886 -1.473 1.00 84.44 101 PRO A O 1
ATOM 791 N N . LEU A 1 102 ? 18.375 -2.132 -2.369 1.00 83.06 102 LEU A N 1
ATOM 792 C CA . LEU A 1 102 ? 19.513 -1.604 -3.134 1.00 83.06 102 LEU A CA 1
ATOM 793 C C . LEU A 1 102 ? 20.676 -1.058 -2.274 1.00 83.06 102 LEU A C 1
ATOM 795 O O . LEU A 1 102 ? 21.556 -0.415 -2.824 1.00 83.06 102 LEU A O 1
ATOM 799 N N . ARG A 1 103 ? 20.721 -1.306 -0.953 1.00 76.19 103 ARG A N 1
ATOM 800 C CA . ARG A 1 103 ? 21.668 -0.766 0.061 1.00 76.19 103 ARG A CA 1
ATOM 801 C C . ARG A 1 103 ? 22.825 0.086 -0.504 1.00 76.19 103 ARG A C 1
ATOM 803 O O . ARG A 1 103 ? 22.776 1.314 -0.450 1.00 76.19 103 ARG A O 1
ATOM 810 N N . HIS A 1 104 ? 23.847 -0.559 -1.075 1.00 76.38 104 HIS A N 1
ATOM 811 C CA . HIS A 1 104 ? 25.028 0.103 -1.655 1.00 76.38 104 HIS A CA 1
ATOM 812 C C . HIS A 1 104 ? 25.038 0.157 -3.192 1.00 76.38 104 HIS A C 1
ATOM 814 O O . HIS A 1 104 ? 25.887 0.828 -3.773 1.00 76.38 104 HIS A O 1
ATOM 820 N N . GLN A 1 105 ? 24.120 -0.544 -3.855 1.00 82.38 105 GLN A N 1
ATOM 821 C CA . GLN A 1 105 ? 24.032 -0.621 -5.309 1.00 82.38 105 GLN A CA 1
ATOM 822 C C . GLN A 1 105 ? 23.183 0.533 -5.851 1.00 82.38 105 GLN A C 1
ATOM 824 O O . GLN A 1 105 ? 22.065 0.772 -5.408 1.00 82.38 105 GLN A O 1
ATOM 829 N N . ALA A 1 106 ? 23.698 1.251 -6.848 1.00 85.94 106 ALA A N 1
ATOM 830 C CA . ALA A 1 106 ? 22.904 2.262 -7.544 1.00 85.94 106 ALA A CA 1
ATOM 831 C C . ALA A 1 106 ? 21.860 1.630 -8.478 1.00 85.94 106 ALA A C 1
ATOM 833 O O . ALA A 1 106 ? 20.829 2.239 -8.749 1.00 85.94 106 ALA A O 1
ATOM 834 N N . LEU A 1 107 ? 22.122 0.410 -8.952 1.00 89.94 107 LEU A N 1
ATOM 835 C CA . LEU A 1 107 ? 21.299 -0.289 -9.923 1.00 89.94 107 LEU A CA 1
ATOM 836 C C . LEU A 1 107 ? 21.362 -1.803 -9.694 1.00 89.94 107 LEU A C 1
ATOM 838 O O . LEU A 1 107 ? 22.415 -2.338 -9.351 1.00 89.94 107 LEU A O 1
ATOM 842 N N . SER A 1 108 ? 20.244 -2.491 -9.905 1.00 90.00 108 SER A N 1
ATOM 843 C CA . SER A 1 108 ? 20.180 -3.951 -9.973 1.00 90.00 108 SER A CA 1
ATOM 844 C C . SER A 1 108 ? 19.288 -4.382 -11.128 1.00 90.00 108 SER A C 1
ATOM 846 O O . SER A 1 108 ? 18.259 -3.753 -11.376 1.00 90.00 108 SER A O 1
ATOM 848 N N . TYR A 1 109 ? 19.668 -5.470 -11.786 1.00 89.75 109 TYR A N 1
ATOM 849 C CA . TYR A 1 109 ? 18.862 -6.159 -12.784 1.00 89.75 109 TYR A CA 1
ATOM 850 C C . TYR A 1 109 ? 18.470 -7.529 -12.233 1.00 89.75 109 TYR A C 1
ATOM 852 O O . TYR A 1 109 ? 19.304 -8.230 -11.654 1.00 89.75 109 TYR A O 1
ATOM 860 N N . THR A 1 110 ? 17.204 -7.913 -12.343 1.00 89.00 110 THR A N 1
ATOM 861 C CA . THR A 1 110 ? 16.719 -9.212 -11.863 1.00 89.00 110 THR A CA 1
ATOM 862 C C . THR A 1 110 ? 15.670 -9.752 -12.829 1.00 89.00 110 THR A C 1
ATOM 864 O O . THR A 1 110 ? 14.678 -9.064 -13.055 1.00 89.00 110 THR A O 1
ATOM 867 N N . PRO A 1 111 ? 15.845 -10.954 -13.404 1.00 89.00 111 PRO A N 1
ATOM 868 C CA . PRO A 1 111 ? 14.794 -11.569 -14.199 1.00 89.00 111 PRO A CA 1
ATOM 869 C C . PRO A 1 111 ? 13.617 -11.934 -13.290 1.00 89.00 111 PRO A C 1
ATOM 871 O O . PRO A 1 111 ? 13.803 -12.511 -12.216 1.00 89.00 111 PRO A O 1
ATOM 874 N N . VAL A 1 112 ? 12.408 -11.586 -13.713 1.00 88.62 112 VAL A N 1
ATOM 875 C CA . VAL A 1 112 ? 11.166 -11.851 -12.982 1.00 88.62 112 VAL A CA 1
ATOM 876 C C . VAL A 1 112 ? 10.156 -12.509 -13.909 1.00 88.62 112 VAL A C 1
ATOM 878 O O . VAL A 1 112 ? 10.068 -12.175 -15.090 1.00 88.62 112 VAL A O 1
ATOM 881 N N . PHE A 1 113 ? 9.392 -13.455 -13.372 1.00 85.38 113 PHE A N 1
ATOM 882 C CA . PHE A 1 113 ? 8.292 -14.081 -14.092 1.00 85.38 113 PHE A CA 1
ATOM 883 C C . PHE A 1 113 ? 6.984 -13.431 -13.653 1.00 85.38 113 PHE A C 1
ATOM 885 O O . PHE A 1 113 ? 6.586 -13.551 -12.494 1.00 85.38 113 PHE A O 1
ATOM 892 N N . MET A 1 114 ? 6.342 -12.706 -14.563 1.00 84.44 114 MET A N 1
ATOM 893 C CA . MET A 1 114 ? 5.117 -11.949 -14.302 1.00 84.44 114 MET A CA 1
ATOM 894 C C . MET A 1 114 ? 4.175 -12.120 -15.493 1.00 84.44 114 MET A C 1
ATOM 896 O O . MET A 1 114 ? 4.634 -12.318 -16.611 1.00 84.44 114 MET A O 1
ATOM 900 N N . THR A 1 115 ? 2.857 -12.107 -15.267 1.00 82.25 115 THR A N 1
ATOM 901 C CA . THR A 1 115 ? 1.840 -12.225 -16.341 1.00 82.25 115 THR A CA 1
ATOM 902 C C . THR A 1 115 ? 2.104 -13.357 -17.347 1.00 82.25 115 THR A C 1
ATOM 904 O O . THR A 1 115 ? 1.939 -13.176 -18.548 1.00 82.25 115 THR A O 1
ATOM 907 N N . ALA A 1 116 ? 2.533 -14.522 -16.852 1.00 82.25 116 ALA A N 1
ATOM 908 C CA . ALA A 1 116 ? 2.868 -15.702 -17.654 1.00 82.25 116 ALA A CA 1
ATOM 909 C C . ALA A 1 116 ? 4.042 -15.539 -18.648 1.00 82.25 116 ALA A C 1
ATOM 911 O O . ALA A 1 116 ? 4.192 -16.358 -19.554 1.00 82.25 116 ALA A O 1
ATOM 912 N N . SER A 1 117 ? 4.910 -14.540 -18.468 1.00 84.69 117 SER A N 1
ATOM 913 C CA . SER A 1 117 ? 6.121 -14.356 -19.275 1.00 84.69 117 SER A CA 1
ATOM 914 C C . SER A 1 117 ? 7.317 -13.882 -18.445 1.00 84.69 117 SER A C 1
ATOM 916 O O . SER A 1 117 ? 7.183 -13.356 -17.339 1.00 84.69 117 SER A O 1
ATOM 918 N N . TRP A 1 118 ? 8.520 -14.086 -18.980 1.00 85.88 118 TRP A N 1
ATOM 919 C CA . TRP A 1 118 ? 9.750 -13.590 -18.370 1.00 85.88 118 TRP A CA 1
ATOM 920 C C . TRP A 1 118 ? 10.015 -12.141 -18.776 1.00 85.88 118 TRP A C 1
ATOM 922 O O . TRP A 1 118 ? 9.917 -11.786 -19.951 1.00 85.88 118 TRP A O 1
ATOM 932 N N . PHE A 1 119 ? 10.423 -11.331 -17.805 1.00 89.62 119 PHE A N 1
ATOM 933 C CA . PHE A 1 119 ? 10.831 -9.942 -17.991 1.00 89.62 119 PHE A CA 1
ATOM 934 C C . PHE A 1 119 ? 12.110 -9.633 -17.216 1.00 89.62 119 PHE A C 1
ATOM 936 O O . PHE A 1 119 ? 12.471 -10.333 -16.269 1.00 89.62 119 PHE A O 1
ATOM 943 N N . GLY A 1 120 ? 12.781 -8.548 -17.591 1.00 90.06 120 GLY A N 1
ATOM 944 C CA . GLY A 1 120 ? 13.835 -7.947 -16.787 1.00 90.06 120 GLY A CA 1
ATOM 945 C C . GLY A 1 120 ? 13.247 -6.900 -15.849 1.00 90.06 120 GLY A C 1
ATOM 946 O O . GLY A 1 120 ? 12.544 -5.999 -16.291 1.00 90.06 120 GLY A O 1
ATOM 947 N N . LEU A 1 121 ? 13.539 -6.982 -14.555 1.00 92.62 121 LEU A N 1
ATOM 948 C CA . LEU A 1 121 ? 13.247 -5.916 -13.604 1.00 92.62 121 LEU A CA 1
ATOM 949 C C . LEU A 1 121 ? 14.527 -5.130 -13.321 1.00 92.62 121 LEU A C 1
ATOM 951 O O . LEU A 1 121 ? 15.461 -5.640 -12.696 1.00 92.62 121 LEU A O 1
ATOM 955 N N . ILE A 1 122 ? 14.549 -3.871 -13.741 1.00 92.88 122 ILE A N 1
ATOM 956 C CA . ILE A 1 122 ? 15.591 -2.910 -13.390 1.00 92.88 122 ILE A CA 1
ATOM 957 C C . ILE A 1 122 ? 15.127 -2.139 -12.162 1.00 92.88 122 ILE A C 1
ATOM 959 O O . ILE A 1 122 ? 14.054 -1.543 -12.157 1.00 92.88 122 ILE A O 1
ATOM 963 N N . ARG A 1 123 ? 15.948 -2.114 -11.115 1.00 93.69 123 ARG A N 1
ATOM 964 C CA . ARG A 1 123 ? 15.740 -1.247 -9.950 1.00 93.69 123 ARG A CA 1
ATOM 965 C C . ARG A 1 123 ? 16.901 -0.277 -9.866 1.00 93.69 123 ARG A C 1
ATOM 967 O O . ARG A 1 123 ? 18.045 -0.719 -9.798 1.00 93.69 123 ARG A O 1
ATOM 974 N N . MET A 1 124 ? 16.609 1.015 -9.859 1.00 92.75 124 MET A N 1
ATOM 975 C CA . MET A 1 124 ? 17.589 2.095 -9.861 1.00 92.75 124 MET A CA 1
ATOM 976 C C . MET A 1 124 ? 17.334 3.045 -8.694 1.00 92.75 124 MET A C 1
ATOM 978 O O . MET A 1 124 ? 16.199 3.451 -8.443 1.00 92.75 124 MET A O 1
ATOM 982 N N . ARG A 1 125 ? 18.395 3.427 -7.988 1.00 90.75 125 ARG A N 1
ATOM 983 C CA . ARG A 1 125 ? 18.331 4.388 -6.888 1.00 90.75 125 ARG A CA 1
ATOM 984 C C . ARG A 1 125 ? 18.417 5.816 -7.425 1.00 90.75 125 ARG A C 1
ATOM 986 O O . ARG A 1 125 ? 19.437 6.224 -7.976 1.00 90.75 125 ARG A O 1
ATOM 993 N N . LEU A 1 126 ? 17.365 6.592 -7.196 1.00 88.75 126 LEU A N 1
ATOM 994 C CA . LEU A 1 126 ? 17.253 8.007 -7.535 1.00 88.75 126 LEU A CA 1
ATOM 995 C C . LEU A 1 126 ? 17.317 8.837 -6.248 1.00 88.75 126 LEU A C 1
ATOM 997 O O . LEU A 1 126 ? 16.290 9.170 -5.668 1.00 88.75 126 LEU A O 1
ATOM 1001 N N . ALA A 1 127 ? 18.522 9.168 -5.779 1.00 86.06 127 ALA A N 1
ATOM 1002 C CA . ALA A 1 127 ? 18.725 9.811 -4.474 1.00 86.06 127 ALA A CA 1
ATOM 1003 C C . ALA A 1 127 ? 18.086 9.002 -3.319 1.00 86.06 127 ALA A C 1
ATOM 1005 O O . ALA A 1 127 ? 18.598 7.930 -3.001 1.00 86.06 127 ALA A O 1
ATOM 1006 N N . SER A 1 128 ? 16.998 9.495 -2.711 1.00 86.50 128 SER A N 1
ATOM 1007 C CA . SER A 1 128 ? 16.237 8.817 -1.645 1.00 86.50 128 SER A CA 1
ATOM 1008 C C . SER A 1 128 ? 15.145 7.869 -2.164 1.00 86.50 128 SER A C 1
ATOM 1010 O O . SER A 1 128 ? 14.512 7.176 -1.374 1.00 86.50 128 SER A O 1
ATOM 1012 N N . TYR A 1 129 ? 14.917 7.822 -3.478 1.00 90.56 129 TYR A N 1
ATOM 1013 C CA . TYR A 1 129 ? 13.873 7.007 -4.100 1.00 90.56 129 TYR A CA 1
ATOM 1014 C C . TYR A 1 129 ? 14.449 5.753 -4.755 1.00 90.56 129 TYR A C 1
ATOM 1016 O O . TYR A 1 129 ? 15.597 5.739 -5.207 1.00 90.56 129 TYR A O 1
ATOM 1024 N N . THR A 1 130 ? 13.622 4.720 -4.891 1.00 92.81 130 THR A N 1
ATOM 1025 C CA . THR A 1 130 ? 13.913 3.571 -5.757 1.00 92.81 130 THR A CA 1
ATOM 1026 C C . THR A 1 130 ? 12.907 3.528 -6.897 1.00 92.81 130 THR A C 1
ATOM 1028 O O . THR A 1 130 ? 11.703 3.451 -6.669 1.00 92.81 130 THR A O 1
ATOM 1031 N N . LEU A 1 131 ? 13.399 3.565 -8.132 1.00 93.81 131 LEU A N 1
ATOM 1032 C CA . LEU A 1 131 ? 12.606 3.376 -9.340 1.00 93.81 131 LEU A CA 1
ATOM 1033 C C . LEU A 1 131 ? 12.730 1.922 -9.793 1.00 93.81 131 LEU A C 1
ATOM 1035 O O . LEU A 1 131 ? 13.835 1.450 -10.052 1.00 93.81 131 LEU A O 1
ATOM 1039 N N . ALA A 1 132 ? 11.607 1.220 -9.882 1.00 94.69 132 ALA A N 1
ATOM 1040 C CA . ALA A 1 132 ? 11.505 -0.122 -10.437 1.00 94.69 132 ALA A CA 1
ATOM 1041 C C . ALA A 1 132 ? 10.859 -0.055 -11.826 1.00 94.69 132 ALA A C 1
ATOM 1043 O O . ALA A 1 132 ? 9.837 0.608 -12.002 1.00 94.69 132 ALA A O 1
ATOM 1044 N N . ILE A 1 133 ? 11.471 -0.722 -12.801 1.00 94.75 133 ILE A N 1
ATOM 1045 C CA . ILE A 1 133 ? 11.116 -0.666 -14.219 1.00 94.75 133 ILE A CA 1
ATOM 1046 C C . ILE A 1 133 ? 11.127 -2.082 -14.781 1.00 94.75 133 ILE A C 1
ATOM 1048 O O . ILE A 1 133 ? 12.122 -2.793 -14.643 1.00 94.75 133 ILE A O 1
ATOM 1052 N N . LEU A 1 134 ? 10.047 -2.472 -15.441 1.00 93.00 134 LEU A N 1
ATOM 1053 C CA . LEU A 1 134 ? 9.950 -3.712 -16.191 1.00 93.00 134 LEU A CA 1
ATOM 1054 C C . LEU A 1 134 ? 10.398 -3.472 -17.635 1.00 93.00 134 LEU A C 1
ATOM 1056 O O . LEU A 1 134 ? 9.940 -2.534 -18.288 1.00 93.00 134 LEU A O 1
ATOM 1060 N N . CYS A 1 135 ? 11.291 -4.313 -18.133 1.00 91.38 135 CYS A N 1
ATOM 1061 C CA . CYS A 1 135 ? 11.762 -4.301 -19.509 1.00 91.38 135 CYS A CA 1
ATOM 1062 C C . CYS A 1 135 ? 11.651 -5.689 -20.144 1.00 91.38 135 CYS A C 1
ATOM 1064 O O . CYS A 1 135 ? 11.612 -6.719 -19.462 1.00 91.38 135 CYS A O 1
ATOM 1066 N N . HIS A 1 136 ? 11.610 -5.718 -21.472 1.00 87.62 136 HIS A N 1
ATOM 1067 C CA . HIS A 1 136 ? 11.671 -6.970 -22.215 1.00 87.62 136 HIS A CA 1
ATOM 1068 C C . HIS A 1 136 ? 13.070 -7.586 -22.088 1.00 87.62 136 HIS A C 1
ATOM 1070 O O . HIS A 1 136 ? 14.076 -6.885 -22.186 1.00 87.62 136 HIS A O 1
ATOM 1076 N N . LEU A 1 137 ? 13.131 -8.896 -21.841 1.00 78.94 137 LEU A N 1
ATOM 1077 C CA . LEU A 1 137 ? 14.386 -9.644 -21.897 1.00 78.94 137 LEU A CA 1
ATOM 1078 C C . LEU A 1 137 ? 14.851 -9.733 -23.349 1.00 78.94 137 LEU A C 1
ATOM 1080 O O . LEU A 1 137 ? 14.066 -10.102 -24.220 1.00 78.94 137 LEU A O 1
ATOM 1084 N N . ASP A 1 138 ? 16.126 -9.440 -23.587 1.00 64.56 138 ASP A N 1
ATOM 1085 C CA . ASP A 1 138 ? 16.774 -9.780 -24.848 1.00 64.56 138 ASP A CA 1
ATOM 1086 C C . ASP A 1 138 ? 16.782 -11.310 -24.981 1.00 64.56 138 ASP A C 1
ATOM 1088 O O . ASP A 1 138 ? 17.479 -12.007 -24.237 1.00 64.56 138 ASP A O 1
ATOM 1092 N N . SER A 1 139 ? 16.015 -11.856 -25.926 1.00 53.31 139 SER A N 1
ATOM 1093 C CA . SER A 1 139 ? 16.274 -13.207 -26.413 1.00 53.31 139 SER A CA 1
ATOM 1094 C C . SER A 1 139 ? 17.523 -13.126 -27.282 1.00 53.31 139 SER A C 1
ATOM 1096 O O . SER A 1 139 ? 17.448 -12.891 -28.488 1.00 53.31 139 SER A O 1
ATOM 1098 N N . VAL A 1 140 ? 18.696 -13.267 -26.672 1.00 43.72 140 VAL A N 1
ATOM 1099 C CA . VAL A 1 140 ? 19.866 -13.675 -27.443 1.00 43.72 140 VAL A CA 1
ATOM 1100 C C . VAL A 1 140 ? 19.572 -15.108 -27.866 1.00 43.72 140 VAL A C 1
ATOM 1102 O O . VAL A 1 140 ? 19.785 -16.024 -27.081 1.00 43.72 140 VAL A O 1
ATOM 1105 N N . ASP A 1 141 ? 19.027 -15.306 -29.063 1.00 33.81 141 ASP A N 1
ATOM 1106 C CA . ASP A 1 141 ? 19.188 -16.580 -29.755 1.00 33.81 141 ASP A CA 1
ATOM 1107 C C . ASP A 1 141 ? 20.662 -16.634 -30.171 1.00 33.81 141 ASP A C 1
ATOM 1109 O O . ASP A 1 141 ? 21.072 -15.861 -31.044 1.00 33.81 141 ASP A O 1
ATOM 1113 N N . PRO A 1 142 ? 21.509 -17.494 -29.579 1.00 35.56 142 PRO A N 1
ATOM 1114 C CA . PRO A 1 142 ? 22.816 -17.747 -30.147 1.00 35.56 142 PRO A CA 1
ATOM 1115 C C . PRO A 1 142 ? 22.605 -18.649 -31.366 1.00 35.56 142 PRO A C 1
ATOM 1117 O O . PRO A 1 142 ? 22.846 -19.852 -31.305 1.00 35.56 142 PRO A O 1
ATOM 1120 N N . SER A 1 143 ? 22.127 -18.104 -32.485 1.00 30.89 143 SER A N 1
ATOM 1121 C CA . SER A 1 143 ? 22.270 -18.809 -33.757 1.00 30.89 143 SER A CA 1
ATOM 1122 C C . SER A 1 143 ? 23.771 -18.877 -34.066 1.00 30.89 143 SER A C 1
ATOM 1124 O O . SER A 1 143 ? 24.400 -17.820 -34.197 1.00 30.89 143 SER A O 1
ATOM 1126 N N . PRO A 1 144 ? 24.388 -20.066 -34.180 1.00 39.28 144 PRO A N 1
ATOM 1127 C CA . PRO A 1 144 ? 25.804 -20.182 -34.482 1.00 39.28 144 PRO A CA 1
ATOM 1128 C C . PRO A 1 144 ? 25.997 -19.988 -35.989 1.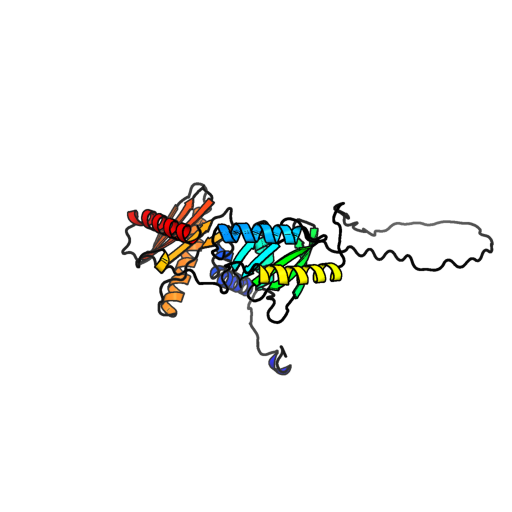00 39.28 144 PRO A C 1
ATOM 1130 O O . PRO A 1 144 ? 26.228 -20.937 -36.730 1.00 39.28 144 PRO A O 1
ATOM 1133 N N . THR A 1 145 ? 25.873 -18.760 -36.481 1.00 43.28 145 THR A N 1
ATOM 1134 C CA . THR A 1 145 ? 26.283 -18.414 -37.848 1.00 43.28 145 THR A CA 1
ATOM 1135 C C . THR A 1 145 ? 27.633 -17.728 -37.786 1.00 43.28 145 THR A C 1
ATOM 1137 O O . THR A 1 145 ? 27.734 -16.511 -37.655 1.00 43.28 145 THR A O 1
ATOM 1140 N N . GLY A 1 146 ? 28.673 -18.552 -37.842 1.00 38.53 146 GLY A N 1
ATOM 1141 C CA . GLY A 1 146 ? 30.062 -18.118 -37.848 1.00 38.53 146 GLY A CA 1
ATOM 1142 C C . GLY A 1 146 ? 31.014 -19.288 -38.058 1.00 38.53 146 GLY A C 1
ATOM 1143 O O . GLY A 1 146 ? 31.913 -19.489 -37.252 1.00 38.53 146 GLY A O 1
ATOM 1144 N N . LEU A 1 147 ? 30.806 -20.081 -39.111 1.00 30.55 147 LEU A N 1
ATOM 1145 C CA . LEU A 1 147 ? 31.831 -20.989 -39.628 1.00 30.55 147 LEU A CA 1
ATOM 1146 C C . LEU A 1 147 ? 32.062 -20.649 -41.106 1.00 30.55 147 LEU A C 1
ATOM 1148 O O . LEU A 1 147 ? 31.089 -20.597 -41.861 1.00 30.55 147 LEU A O 1
ATOM 1152 N N . PRO A 1 148 ? 33.311 -20.362 -41.517 1.00 33.75 148 PRO A N 1
ATOM 1153 C CA . PRO A 1 148 ? 33.634 -20.100 -42.908 1.00 33.75 148 PRO A CA 1
ATOM 1154 C C . PRO A 1 148 ? 33.469 -21.394 -43.709 1.00 33.75 148 PRO A C 1
ATOM 1156 O O . PRO A 1 148 ? 33.961 -22.453 -43.322 1.00 33.75 148 PRO A O 1
ATOM 1159 N N . THR A 1 149 ? 32.736 -21.307 -44.812 1.00 30.78 149 THR A N 1
ATOM 1160 C CA . THR A 1 149 ? 32.615 -22.370 -45.808 1.00 30.78 149 THR A CA 1
ATOM 1161 C C . THR A 1 149 ? 33.916 -22.454 -46.599 1.00 30.78 149 THR A C 1
ATOM 1163 O O . THR A 1 149 ? 34.144 -21.619 -47.472 1.00 30.78 149 THR A O 1
ATOM 1166 N N . ASP A 1 150 ? 34.754 -23.443 -46.287 1.00 28.73 150 ASP A N 1
ATOM 1167 C CA . ASP A 1 150 ? 35.833 -23.875 -47.174 1.00 28.73 150 ASP A CA 1
ATOM 1168 C C . ASP A 1 150 ? 35.293 -24.907 -48.172 1.00 28.73 150 ASP A C 1
ATOM 1170 O O . ASP A 1 150 ? 34.723 -25.939 -47.807 1.00 28.73 150 ASP A O 1
ATOM 1174 N N . ASP A 1 151 ? 35.485 -24.593 -49.449 1.00 30.28 151 ASP A N 1
ATOM 1175 C CA . ASP A 1 151 ? 35.261 -25.471 -50.587 1.00 30.28 151 ASP A CA 1
ATOM 1176 C C . ASP A 1 151 ? 36.227 -26.662 -50.552 1.00 30.28 151 ASP A C 1
ATOM 1178 O O . ASP A 1 151 ? 37.446 -26.490 -50.587 1.00 30.28 151 ASP A O 1
ATOM 1182 N N . THR A 1 152 ? 35.715 -27.893 -50.612 1.00 30.25 152 THR A N 1
ATOM 1183 C CA . THR A 1 152 ? 36.382 -28.959 -51.379 1.00 30.25 152 THR A CA 1
ATOM 1184 C C . THR A 1 152 ? 35.418 -30.089 -51.721 1.00 30.25 152 THR A C 1
ATOM 1186 O O . THR A 1 152 ? 34.822 -30.735 -50.864 1.00 30.25 152 THR A O 1
ATOM 1189 N N . SER A 1 153 ? 35.282 -30.342 -53.019 1.00 27.27 153 SER A N 1
ATOM 1190 C CA . SER A 1 153 ? 34.606 -31.505 -53.577 1.00 27.27 153 SER A CA 1
ATOM 1191 C C . SER A 1 153 ? 35.588 -32.672 -53.693 1.00 27.27 153 SER A C 1
ATOM 1193 O O . SER A 1 153 ? 36.694 -32.494 -54.197 1.00 27.27 153 SER A O 1
ATOM 1195 N N . THR A 1 154 ? 35.188 -33.881 -53.286 1.00 26.22 154 THR A N 1
ATOM 1196 C CA . THR A 1 154 ? 35.420 -35.115 -54.062 1.00 26.22 154 THR A CA 1
ATOM 1197 C C . THR A 1 154 ? 34.616 -36.303 -53.515 1.00 26.22 154 THR A C 1
ATOM 1199 O O . THR A 1 154 ? 34.474 -36.518 -52.318 1.00 26.22 154 THR A O 1
ATOM 1202 N N . THR A 1 155 ? 34.061 -37.039 -54.471 1.00 25.41 155 THR A N 1
ATOM 1203 C CA . THR A 1 155 ? 33.274 -38.284 -54.461 1.00 25.41 155 THR A CA 1
ATOM 1204 C C . THR A 1 155 ? 33.904 -39.454 -53.681 1.00 25.41 155 THR A C 1
ATOM 1206 O O . THR A 1 155 ? 35.127 -39.522 -53.609 1.00 25.41 155 THR A O 1
ATOM 1209 N N . THR A 1 156 ? 33.133 -40.453 -53.195 1.00 24.61 156 THR A N 1
ATOM 1210 C CA . THR A 1 156 ? 32.828 -41.753 -53.876 1.00 24.61 156 THR A CA 1
ATOM 1211 C C . THR A 1 156 ? 32.052 -42.762 -52.972 1.00 24.61 156 THR A C 1
ATOM 1213 O O . THR A 1 156 ? 32.434 -42.992 -51.833 1.00 24.61 156 THR A O 1
ATOM 1216 N N . SER A 1 157 ? 31.007 -43.392 -53.548 1.00 26.06 157 SER A N 1
ATOM 1217 C CA . SER A 1 157 ? 30.424 -44.755 -53.348 1.00 26.06 157 SER A CA 1
ATOM 1218 C C . SER A 1 157 ? 29.874 -45.286 -51.998 1.00 26.06 157 SER A C 1
ATOM 1220 O O . SER A 1 157 ? 30.612 -45.489 -51.042 1.00 26.06 157 SER A O 1
ATOM 1222 N N . ALA A 1 158 ? 28.593 -45.698 -52.030 1.00 26.12 158 ALA A N 1
ATOM 1223 C CA . ALA A 1 158 ? 27.921 -46.682 -51.150 1.00 26.12 158 ALA A CA 1
ATOM 1224 C C . ALA A 1 158 ? 28.190 -48.148 -51.612 1.00 26.12 158 ALA A C 1
ATOM 1226 O O . ALA A 1 158 ? 28.787 -48.286 -52.688 1.00 26.12 158 ALA A O 1
ATOM 1227 N N . PRO A 1 159 ? 27.768 -49.237 -50.897 1.00 35.44 159 PRO A N 1
ATOM 1228 C CA . PRO A 1 159 ? 26.345 -49.688 -50.936 1.00 35.44 159 PRO A CA 1
ATOM 1229 C C . PRO A 1 159 ? 25.764 -50.539 -49.734 1.00 35.44 159 PRO A C 1
ATOM 1231 O O . PRO A 1 159 ? 26.516 -51.200 -49.028 1.00 35.44 159 PRO A O 1
ATOM 1234 N N . THR A 1 160 ? 24.411 -50.532 -49.574 1.00 27.45 160 THR A N 1
ATOM 1235 C CA . THR A 1 160 ? 23.403 -51.576 -49.110 1.00 27.45 160 THR A CA 1
ATOM 1236 C C . THR A 1 160 ? 23.680 -52.497 -47.888 1.00 27.45 160 THR A C 1
ATOM 1238 O O . THR A 1 160 ? 24.669 -53.215 -47.932 1.00 27.45 160 THR A O 1
ATOM 1241 N N . ASP A 1 161 ? 22.91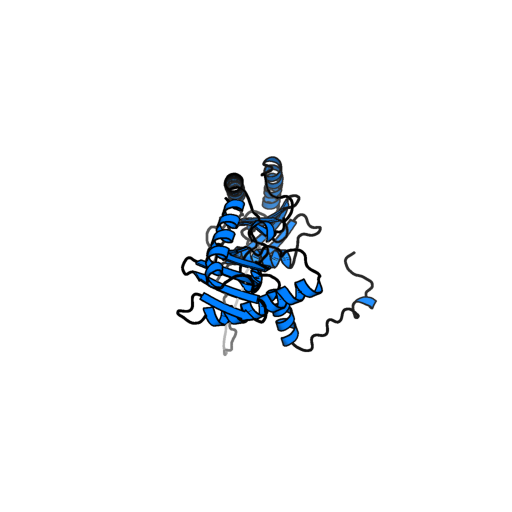0 -52.602 -46.773 1.00 25.31 161 ASP A N 1
ATOM 1242 C CA . ASP A 1 161 ? 21.480 -52.962 -46.427 1.00 25.31 161 ASP A CA 1
ATOM 1243 C C . ASP A 1 161 ? 21.504 -54.201 -45.448 1.00 25.31 161 ASP A C 1
ATOM 1245 O O . ASP A 1 161 ? 22.545 -54.855 -45.398 1.00 25.31 161 ASP A O 1
ATOM 1249 N N . PRO A 1 162 ? 20.423 -54.699 -44.782 1.00 44.25 162 PRO A N 1
ATOM 1250 C CA . PRO A 1 162 ? 19.467 -54.102 -43.822 1.00 44.25 162 PRO A CA 1
ATOM 1251 C C . PRO A 1 162 ? 19.229 -54.977 -42.529 1.00 44.25 162 PRO A C 1
ATOM 1253 O O . PRO A 1 162 ? 19.772 -56.071 -42.418 1.00 44.25 162 PRO A O 1
ATOM 1256 N N . LEU A 1 163 ? 18.334 -54.531 -41.614 1.00 25.00 163 LEU A N 1
ATOM 1257 C CA . LEU A 1 163 ? 17.517 -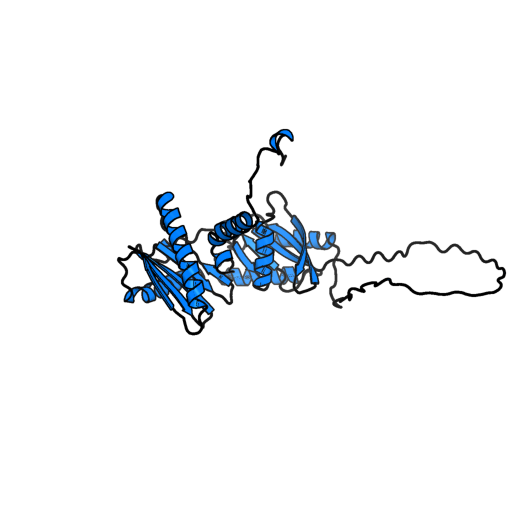55.276 -40.598 1.00 25.00 163 LEU A CA 1
ATOM 1258 C C . LEU A 1 163 ? 17.745 -55.046 -39.076 1.00 25.00 163 LEU A C 1
ATOM 1260 O O . LEU A 1 163 ? 18.862 -55.106 -38.577 1.00 25.00 163 LEU A O 1
ATOM 1264 N N . LEU A 1 164 ? 16.586 -54.971 -38.380 1.00 28.94 164 LEU A N 1
ATOM 1265 C CA . LEU A 1 164 ? 16.270 -54.976 -36.927 1.00 28.94 164 LEU A CA 1
ATOM 1266 C C . LEU A 1 164 ? 16.467 -53.621 -36.210 1.00 28.94 164 LEU A C 1
ATOM 1268 O O . LEU A 1 164 ? 17.541 -53.049 -36.266 1.00 28.94 164 LEU A O 1
ATOM 1272 N N . GLY A 1 165 ? 15.505 -52.996 -35.522 1.00 24.81 165 GLY A N 1
ATOM 1273 C CA . GLY A 1 165 ? 14.254 -53.454 -34.912 1.00 24.81 165 GLY A CA 1
ATOM 1274 C C . GLY A 1 165 ? 14.244 -53.040 -33.427 1.00 24.81 165 GLY A C 1
ATOM 1275 O O . GLY A 1 165 ? 15.181 -53.372 -32.716 1.00 24.81 165 GLY A O 1
ATOM 1276 N N . ASP A 1 166 ? 13.177 -52.349 -33.007 1.00 23.47 166 ASP A N 1
ATOM 1277 C CA . ASP A 1 166 ? 12.702 -52.094 -31.628 1.00 23.47 166 ASP A CA 1
ATOM 1278 C C . ASP A 1 166 ? 13.080 -50.807 -30.848 1.00 23.47 166 ASP A C 1
ATOM 1280 O O . ASP A 1 166 ? 14.123 -50.661 -30.222 1.00 23.47 166 ASP A O 1
ATOM 1284 N N . VAL A 1 167 ? 12.120 -49.868 -30.881 1.00 28.56 167 VAL A N 1
ATOM 1285 C CA . VAL A 1 167 ? 11.334 -49.300 -29.759 1.00 28.56 167 VAL A CA 1
ATOM 1286 C C . VAL A 1 167 ? 11.962 -49.297 -28.350 1.00 28.56 167 VAL A C 1
ATOM 1288 O O . VAL A 1 167 ? 11.945 -50.317 -27.675 1.00 28.56 167 VAL A O 1
ATOM 1291 N N . SER A 1 168 ? 12.269 -48.099 -27.819 1.00 25.11 168 SER A N 1
ATOM 1292 C CA . SER A 1 168 ? 11.744 -47.641 -26.510 1.00 25.11 168 SER A CA 1
ATOM 1293 C C . SER A 1 168 ? 12.086 -46.173 -26.182 1.00 25.11 168 SER A C 1
ATOM 1295 O O . SER A 1 168 ? 13.249 -45.811 -26.043 1.00 25.11 168 SER A O 1
ATOM 1297 N N . SER A 1 169 ? 11.029 -45.375 -25.985 1.00 26.42 169 SER A N 1
ATOM 1298 C CA . SER A 1 169 ? 10.869 -44.294 -24.989 1.00 26.42 169 SER A CA 1
ATOM 1299 C C . SER A 1 169 ? 11.939 -43.195 -24.842 1.00 26.42 169 SER A C 1
ATOM 1301 O O . SER A 1 169 ? 12.936 -43.363 -24.146 1.00 26.42 169 SER A O 1
ATOM 1303 N N . GLY A 1 170 ? 11.604 -41.994 -25.324 1.00 24.73 170 GLY A N 1
ATOM 1304 C CA . GLY A 1 170 ? 12.216 -40.732 -24.906 1.00 24.73 170 GLY A CA 1
ATOM 1305 C C . GLY A 1 170 ? 11.237 -39.575 -25.099 1.00 24.73 170 GLY A C 1
ATOM 1306 O O . GLY A 1 170 ? 11.165 -38.990 -26.173 1.00 24.73 170 GLY A O 1
ATOM 1307 N N . THR A 1 171 ? 10.435 -39.281 -24.078 1.00 25.55 171 THR A N 1
ATOM 1308 C CA . THR A 1 171 ? 9.522 -38.133 -24.018 1.00 25.55 171 THR A CA 1
ATOM 1309 C C . THR A 1 171 ? 10.341 -36.842 -23.959 1.00 25.55 171 THR A C 1
ATOM 1311 O O . THR A 1 171 ? 10.772 -36.419 -22.889 1.00 25.55 171 THR A O 1
ATOM 1314 N N . THR A 1 172 ? 10.566 -36.194 -25.101 1.00 25.98 172 THR A N 1
ATOM 1315 C CA . THR A 1 172 ? 10.963 -34.785 -25.137 1.00 25.98 172 THR A CA 1
ATOM 1316 C C . THR A 1 172 ? 9.710 -33.936 -24.969 1.00 25.98 172 THR A C 1
ATOM 1318 O O . THR A 1 172 ? 8.912 -33.739 -25.885 1.00 25.98 172 THR A O 1
ATOM 1321 N N . THR A 1 173 ? 9.511 -33.448 -23.749 1.00 25.16 173 THR A N 1
ATOM 1322 C CA . THR A 1 173 ? 8.566 -32.382 -23.424 1.00 25.16 173 THR A CA 1
ATOM 1323 C C . THR A 1 173 ? 8.983 -31.126 -24.190 1.00 25.16 173 THR A C 1
ATOM 1325 O O . THR A 1 173 ? 9.830 -30.355 -23.745 1.00 25.16 173 THR A O 1
ATOM 1328 N N . HIS A 1 174 ? 8.406 -30.921 -25.372 1.00 26.53 174 HIS A N 1
ATOM 1329 C CA . HIS A 1 174 ? 8.416 -29.620 -26.028 1.00 26.53 174 HIS A CA 1
ATOM 1330 C C . HIS A 1 174 ? 7.607 -28.651 -25.157 1.00 26.53 174 HIS A C 1
ATOM 1332 O O . HIS A 1 174 ? 6.377 -28.694 -25.136 1.00 26.53 174 HIS A O 1
ATOM 1338 N N . ALA A 1 175 ? 8.300 -27.796 -24.405 1.00 26.56 175 ALA A N 1
ATOM 1339 C CA . ALA A 1 175 ? 7.691 -26.599 -23.843 1.00 26.56 175 ALA A CA 1
ATOM 1340 C C . ALA A 1 175 ? 7.216 -25.709 -25.009 1.00 26.56 175 ALA A C 1
ATOM 1342 O O . ALA A 1 175 ? 7.972 -25.528 -25.969 1.00 26.56 175 ALA A O 1
ATOM 1343 N N . PRO A 1 176 ? 5.986 -25.167 -24.981 1.00 29.59 176 PRO A N 1
ATOM 1344 C CA . PRO A 1 176 ? 5.520 -24.313 -26.057 1.00 29.59 176 PRO A CA 1
ATOM 1345 C C . PRO A 1 176 ? 6.246 -22.969 -25.960 1.00 29.59 176 PRO A C 1
ATOM 1347 O O . PRO A 1 176 ? 6.106 -22.238 -24.980 1.00 29.59 176 PRO A O 1
ATOM 1350 N N . ALA A 1 177 ? 7.024 -22.644 -26.990 1.00 28.38 177 ALA A N 1
ATOM 1351 C CA . ALA A 1 177 ? 7.516 -21.297 -27.215 1.00 28.38 177 ALA A CA 1
ATOM 1352 C C . ALA A 1 177 ? 6.317 -20.400 -27.551 1.00 28.38 177 ALA A C 1
ATOM 1354 O O . ALA A 1 177 ? 5.814 -20.405 -28.673 1.00 28.38 177 ALA A O 1
ATOM 1355 N N . VAL A 1 178 ? 5.832 -19.644 -26.568 1.00 31.64 178 VAL A N 1
ATOM 1356 C CA . VAL A 1 178 ? 4.931 -18.516 -26.816 1.00 31.64 178 VAL A CA 1
ATOM 1357 C C . VAL A 1 178 ? 5.811 -17.286 -26.988 1.00 31.64 178 VAL A C 1
ATOM 1359 O O . VAL A 1 178 ? 6.053 -16.524 -26.057 1.00 31.64 178 VAL A O 1
ATOM 1362 N N . THR A 1 179 ? 6.344 -17.116 -28.195 1.00 32.28 179 THR A N 1
ATOM 1363 C CA . THR A 1 179 ? 6.891 -15.836 -28.645 1.00 32.28 179 THR A CA 1
ATOM 1364 C C . THR A 1 179 ? 5.729 -14.864 -28.799 1.00 32.28 179 THR A C 1
ATOM 1366 O O . THR A 1 179 ? 4.963 -14.940 -29.763 1.00 32.28 179 THR A O 1
ATOM 1369 N N . THR A 1 180 ? 5.574 -13.949 -27.846 1.00 35.19 180 THR A N 1
ATOM 1370 C CA . THR A 1 180 ? 4.757 -12.752 -28.036 1.00 35.19 180 THR A CA 1
ATOM 1371 C C . THR A 1 180 ? 5.424 -11.890 -29.105 1.00 35.19 180 THR A C 1
ATOM 1373 O O . THR A 1 180 ? 6.397 -11.178 -28.864 1.00 35.19 180 THR A O 1
ATOM 1376 N N . ALA A 1 181 ? 4.917 -12.004 -30.331 1.00 31.58 181 ALA A N 1
ATOM 1377 C CA . ALA A 1 181 ? 5.311 -11.178 -31.459 1.00 31.58 181 ALA A CA 1
ATOM 1378 C C . ALA A 1 181 ? 5.130 -9.688 -31.107 1.00 31.58 181 ALA A C 1
ATOM 1380 O O . ALA A 1 181 ? 4.015 -9.248 -30.836 1.00 31.58 181 ALA A O 1
ATOM 1381 N N . GLY A 1 182 ? 6.229 -8.924 -31.103 1.00 36.59 182 GLY A N 1
ATOM 1382 C CA . GLY A 1 182 ? 6.209 -7.456 -31.023 1.00 36.59 182 GLY A CA 1
ATOM 1383 C C . GLY A 1 182 ? 7.059 -6.800 -29.928 1.00 36.59 182 GLY A C 1
ATOM 1384 O O . GLY A 1 182 ? 7.141 -5.574 -29.909 1.00 36.59 182 GLY A O 1
ATOM 1385 N N . ALA A 1 183 ? 7.713 -7.551 -29.038 1.00 47.03 183 ALA A N 1
ATOM 1386 C CA . ALA A 1 183 ? 8.629 -6.967 -28.057 1.00 47.03 183 ALA A CA 1
ATOM 1387 C C . ALA A 1 183 ? 9.929 -6.516 -28.744 1.00 47.03 183 ALA A C 1
ATOM 1389 O O . ALA A 1 183 ? 10.799 -7.331 -29.038 1.00 47.03 183 ALA A O 1
ATOM 1390 N N . CYS A 1 184 ? 10.064 -5.219 -29.032 1.00 51.81 184 CYS A N 1
ATOM 1391 C CA . CYS A 1 184 ? 11.333 -4.687 -29.511 1.00 51.81 184 CYS A CA 1
ATOM 1392 C C . CYS A 1 184 ? 12.303 -4.610 -28.332 1.00 51.81 184 CYS A C 1
ATOM 1394 O O . CYS A 1 184 ? 12.168 -3.741 -27.467 1.00 51.81 184 CYS A O 1
ATOM 1396 N N . THR A 1 185 ? 13.245 -5.546 -28.280 1.00 66.88 185 THR A N 1
ATOM 1397 C CA . THR A 1 185 ? 14.251 -5.591 -27.227 1.00 66.88 185 THR A CA 1
ATOM 1398 C C . THR A 1 185 ? 15.359 -4.578 -27.543 1.00 66.88 185 THR A C 1
ATOM 1400 O O . THR A 1 185 ? 15.672 -4.310 -28.707 1.00 66.88 185 THR A O 1
ATOM 1403 N N . THR A 1 186 ? 15.877 -3.922 -26.508 1.00 75.12 186 THR A N 1
ATOM 1404 C CA . THR A 1 186 ? 16.959 -2.938 -26.616 1.00 75.12 186 THR A CA 1
ATOM 1405 C C . THR A 1 186 ? 18.112 -3.475 -25.785 1.00 75.12 186 THR A C 1
ATOM 1407 O O . THR A 1 186 ? 17.862 -3.793 -24.620 1.00 75.12 186 THR A O 1
ATOM 1410 N N . PRO A 1 187 ? 19.356 -3.496 -26.306 1.00 82.56 187 PRO A N 1
ATOM 1411 C CA . PRO A 1 187 ? 20.501 -3.962 -25.540 1.00 82.56 187 PRO A CA 1
ATOM 1412 C C . PRO A 1 187 ? 20.566 -3.285 -24.173 1.00 82.56 187 PRO A C 1
ATOM 1414 O O . PRO A 1 187 ? 20.458 -2.053 -24.081 1.00 82.56 187 PRO A O 1
ATOM 1417 N N . LEU A 1 188 ? 20.773 -4.081 -23.121 1.00 80.88 188 LEU A N 1
ATOM 1418 C CA . LEU A 1 188 ? 20.760 -3.599 -21.737 1.00 80.88 188 LEU A CA 1
ATOM 1419 C C . LEU A 1 188 ? 21.659 -2.369 -21.536 1.00 80.88 188 LEU A C 1
ATOM 1421 O O . LEU A 1 188 ? 21.237 -1.410 -20.903 1.00 80.88 188 LEU A O 1
ATOM 1425 N N . GLU A 1 189 ? 22.857 -2.336 -22.122 1.00 83.50 189 GLU A N 1
ATOM 1426 C CA . GLU A 1 189 ? 23.773 -1.190 -22.009 1.00 83.50 189 GLU A CA 1
ATOM 1427 C C . GLU A 1 189 ? 23.178 0.113 -22.561 1.00 83.50 189 GLU A C 1
ATOM 1429 O O . GLU A 1 189 ? 23.261 1.166 -21.924 1.00 83.50 189 GLU A O 1
ATOM 1434 N N . THR A 1 190 ? 22.516 0.044 -23.719 1.00 85.88 190 THR A N 1
ATOM 1435 C CA . THR A 1 190 ? 21.848 1.204 -24.327 1.00 85.88 190 THR A CA 1
ATOM 1436 C C . THR A 1 190 ? 20.672 1.661 -23.469 1.00 85.88 190 THR A C 1
ATOM 1438 O O . THR A 1 190 ? 20.459 2.862 -23.286 1.00 85.88 190 THR A O 1
ATOM 1441 N N . LEU A 1 191 ? 19.921 0.712 -22.909 1.00 86.81 191 LEU A N 1
ATOM 1442 C CA . LEU A 1 191 ? 18.829 1.012 -21.990 1.00 86.81 191 LEU A CA 1
ATOM 1443 C C . LEU A 1 191 ? 19.349 1.704 -20.720 1.00 86.81 191 LEU A C 1
ATOM 1445 O O . LEU A 1 191 ? 18.808 2.734 -20.323 1.00 86.81 191 LEU A O 1
ATOM 1449 N N . LEU A 1 192 ? 20.432 1.202 -20.123 1.00 86.06 192 LEU A N 1
ATOM 1450 C CA . LEU A 1 192 ? 21.056 1.793 -18.935 1.00 86.06 192 LEU A CA 1
ATOM 1451 C C . LEU A 1 192 ? 21.550 3.227 -19.182 1.00 86.06 192 LEU A C 1
ATOM 1453 O O . LEU A 1 192 ? 21.368 4.090 -18.319 1.00 86.06 192 LEU A O 1
ATOM 1457 N N . HIS A 1 193 ? 22.108 3.514 -20.362 1.00 88.31 193 HIS A N 1
ATOM 1458 C CA . HIS A 1 193 ? 22.499 4.878 -20.734 1.00 88.31 193 HIS A CA 1
ATOM 1459 C C . HIS A 1 193 ? 21.294 5.831 -20.740 1.00 88.31 193 HIS A C 1
ATOM 1461 O O . HIS A 1 193 ? 21.319 6.875 -20.087 1.00 88.31 193 HIS A O 1
ATOM 1467 N N . LYS A 1 194 ? 20.195 5.439 -21.397 1.00 89.69 194 LYS A N 1
ATOM 1468 C CA . LYS A 1 194 ? 18.956 6.238 -21.434 1.00 89.69 194 LYS A CA 1
ATOM 1469 C C . LYS A 1 194 ? 18.331 6.418 -20.047 1.00 89.69 194 LYS A C 1
ATOM 1471 O O . LYS A 1 194 ? 17.806 7.485 -19.737 1.00 89.69 194 LYS A O 1
ATOM 1476 N N . LEU A 1 195 ? 18.412 5.404 -19.182 1.00 89.00 195 LEU A N 1
ATOM 1477 C CA . LEU A 1 195 ? 17.960 5.512 -17.790 1.00 89.00 195 LEU A CA 1
ATOM 1478 C C . LEU A 1 195 ? 18.805 6.497 -16.974 1.00 89.00 195 LEU A C 1
ATOM 1480 O O . LEU A 1 195 ? 18.267 7.198 -16.117 1.00 89.00 195 LEU A O 1
ATOM 1484 N N . THR A 1 196 ? 20.101 6.591 -17.265 1.00 86.75 196 THR A N 1
ATOM 1485 C CA . THR A 1 196 ? 20.994 7.567 -16.624 1.00 86.75 196 THR A CA 1
ATOM 1486 C C . THR A 1 196 ? 20.640 8.998 -17.043 1.00 86.75 196 THR A C 1
ATOM 1488 O O . THR A 1 196 ? 20.572 9.890 -16.200 1.00 86.75 196 THR A O 1
ATOM 1491 N N . GLU A 1 197 ? 20.318 9.225 -18.319 1.00 88.50 197 GLU A N 1
ATOM 1492 C CA . GLU A 1 197 ? 19.798 10.521 -18.785 1.00 88.50 197 GLU A CA 1
ATOM 1493 C C . GLU A 1 197 ? 18.464 10.867 -18.109 1.00 88.50 197 GLU A C 1
ATOM 1495 O O . GLU A 1 197 ? 18.264 11.985 -17.621 1.00 88.50 197 GLU A O 1
ATOM 1500 N N . PHE A 1 198 ? 17.560 9.888 -18.016 1.00 89.31 198 PHE A N 1
ATOM 1501 C CA . PHE A 1 198 ? 16.291 10.056 -17.317 1.00 89.31 198 PHE A CA 1
ATOM 1502 C C . PHE A 1 198 ? 16.487 10.402 -15.838 1.00 89.31 198 PHE A C 1
ATOM 1504 O O . PHE A 1 198 ? 15.768 11.251 -15.313 1.00 89.31 198 PHE A O 1
ATOM 1511 N N . GLN A 1 199 ? 17.464 9.795 -15.158 1.00 89.06 199 GLN A N 1
ATOM 1512 C CA . GLN A 1 199 ? 17.791 10.127 -13.771 1.00 89.06 199 GLN A CA 1
ATOM 1513 C C . GLN A 1 199 ? 18.100 11.619 -13.615 1.00 89.06 199 GLN A C 1
ATOM 1515 O O . GLN A 1 199 ? 17.596 12.247 -12.681 1.00 89.06 199 GLN A O 1
ATOM 1520 N N . SER A 1 200 ? 18.878 12.209 -14.526 1.00 86.31 200 SER A N 1
ATOM 1521 C CA . SER A 1 200 ? 19.125 13.652 -14.518 1.00 86.31 200 SER A CA 1
ATOM 1522 C C . SER A 1 200 ? 17.818 14.430 -14.674 1.00 86.31 200 SER A C 1
ATOM 1524 O O . SER A 1 200 ? 17.531 15.294 -13.847 1.00 86.31 200 SER A O 1
ATOM 1526 N N . VAL A 1 201 ? 16.985 14.087 -15.663 1.00 87.06 201 VAL A N 1
ATOM 1527 C CA . VAL A 1 201 ? 15.679 14.739 -15.892 1.00 87.06 201 VAL A CA 1
ATOM 1528 C C . VAL A 1 201 ? 14.778 14.651 -14.656 1.00 87.06 201 VAL A C 1
ATOM 1530 O O . VAL A 1 201 ? 14.204 15.661 -14.250 1.00 87.06 201 VAL A O 1
ATOM 1533 N N . PHE A 1 202 ? 14.695 13.483 -14.016 1.00 87.69 202 PHE A N 1
ATOM 1534 C CA . PHE A 1 202 ? 13.926 13.267 -12.789 1.00 87.69 202 PHE A CA 1
ATOM 1535 C C . PHE A 1 202 ? 14.407 14.185 -11.657 1.00 87.69 202 PHE A C 1
ATOM 1537 O O . PHE A 1 202 ? 13.597 14.820 -10.977 1.00 87.69 202 PHE A O 1
ATOM 1544 N N . LEU A 1 203 ? 15.726 14.285 -11.461 1.00 83.81 203 LEU A N 1
ATOM 1545 C CA . LEU A 1 203 ? 16.316 15.115 -10.410 1.00 83.81 203 LEU A CA 1
ATOM 1546 C C . LEU A 1 203 ? 16.145 16.616 -10.686 1.00 83.81 203 LEU A C 1
ATOM 1548 O O . LEU A 1 203 ? 15.886 17.367 -9.746 1.00 83.81 203 LEU A O 1
ATOM 1552 N N . TYR A 1 204 ? 16.236 17.050 -11.948 1.00 79.75 204 TYR A N 1
ATOM 1553 C CA . TYR A 1 204 ? 15.983 18.441 -12.351 1.00 79.75 204 TYR A CA 1
ATOM 1554 C C . TYR A 1 204 ? 14.509 18.825 -12.241 1.00 79.75 204 TYR A C 1
ATOM 1556 O O . TYR A 1 204 ? 14.195 19.936 -11.823 1.00 79.75 204 TYR A O 1
ATOM 1564 N N . ALA A 1 205 ? 13.600 17.899 -12.550 1.00 75.88 205 ALA A N 1
ATOM 1565 C CA . ALA A 1 205 ? 12.161 18.102 -12.414 1.00 75.88 205 ALA A CA 1
ATOM 1566 C C . ALA A 1 205 ? 11.691 18.158 -10.951 1.00 75.88 205 ALA A C 1
ATOM 1568 O O . ALA A 1 205 ? 10.486 18.303 -10.742 1.00 75.88 205 ALA A O 1
ATOM 1569 N N . ARG A 1 206 ? 12.632 18.015 -9.991 1.00 63.22 206 ARG A N 1
ATOM 1570 C CA . ARG A 1 206 ? 12.497 17.874 -8.533 1.00 63.22 206 ARG A CA 1
ATOM 1571 C C . ARG A 1 206 ? 11.071 18.116 -8.057 1.00 63.22 206 ARG A C 1
ATOM 1573 O O . ARG A 1 206 ? 10.693 19.180 -7.574 1.00 63.22 206 ARG A O 1
ATOM 1580 N N . LEU A 1 207 ? 10.282 17.074 -8.277 1.00 65.69 207 LEU A N 1
ATOM 1581 C CA . LEU A 1 207 ? 8.895 16.982 -7.878 1.00 65.69 207 LEU A CA 1
ATOM 1582 C C . LEU A 1 207 ? 8.877 17.178 -6.352 1.00 65.69 207 LEU A C 1
ATOM 1584 O O . LEU A 1 207 ? 9.796 16.706 -5.682 1.00 65.69 207 LEU A O 1
ATOM 1588 N N . GLU A 1 208 ? 7.889 17.892 -5.798 1.00 73.12 208 GLU A N 1
ATOM 1589 C CA . GLU A 1 208 ? 7.675 18.025 -4.342 1.00 73.12 208 GLU A CA 1
ATOM 1590 C C . GLU A 1 208 ? 7.285 16.661 -3.736 1.00 73.12 208 GLU A C 1
ATOM 1592 O O . GLU A 1 208 ? 6.169 16.453 -3.261 1.00 73.12 208 GLU A O 1
ATOM 1597 N N . LEU A 1 209 ? 8.183 15.690 -3.848 1.00 82.25 209 LEU A N 1
ATOM 1598 C CA . LEU A 1 209 ? 8.047 14.339 -3.352 1.00 82.25 209 LEU A CA 1
ATOM 1599 C C . LEU A 1 209 ? 8.587 14.288 -1.921 1.00 82.25 209 LEU A C 1
ATOM 1601 O O . LEU A 1 209 ? 9.531 15.014 -1.585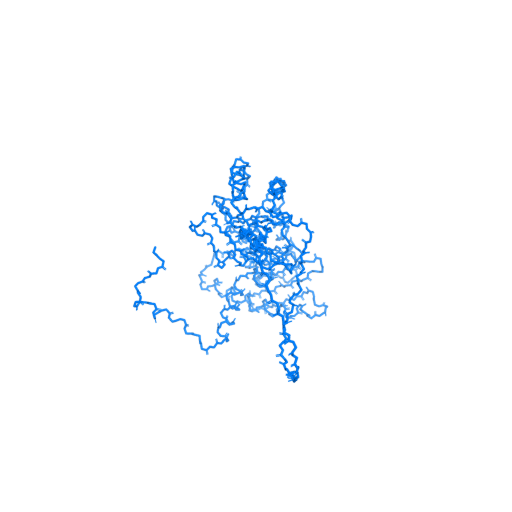 1.00 82.25 209 LEU A O 1
ATOM 1605 N N . PRO A 1 210 ? 7.985 13.453 -1.063 1.00 79.12 210 PRO A N 1
ATOM 1606 C CA . PRO A 1 210 ? 8.486 13.249 0.286 1.00 79.12 210 PRO A CA 1
ATOM 1607 C C . PRO A 1 210 ? 9.901 12.672 0.216 1.00 79.12 210 PRO A C 1
ATOM 1609 O O . PRO A 1 210 ? 10.128 11.720 -0.511 1.00 79.12 210 PRO A O 1
ATOM 1612 N N . SER A 1 211 ? 10.852 13.237 0.960 1.00 79.69 211 SER A N 1
ATOM 1613 C CA . SER A 1 211 ? 12.236 12.741 0.995 1.00 79.69 211 SER A CA 1
ATOM 1614 C C . SER A 1 211 ? 12.438 11.560 1.940 1.00 79.69 211 SER A C 1
ATOM 1616 O O . SER A 1 211 ? 13.436 10.860 1.813 1.00 79.69 211 SER A O 1
ATOM 1618 N N . GLU A 1 212 ? 11.504 11.358 2.872 1.00 79.56 212 GLU A N 1
ATOM 1619 C CA . GLU A 1 212 ? 11.499 10.285 3.871 1.00 79.56 212 GLU A CA 1
ATOM 1620 C C . GLU A 1 212 ? 10.076 9.738 4.032 1.00 79.56 212 GLU A C 1
ATOM 1622 O O . GLU A 1 212 ? 9.096 10.473 3.833 1.00 79.56 212 GLU A O 1
ATOM 1627 N N . GLU A 1 213 ? 9.956 8.470 4.426 1.00 74.06 213 GLU A N 1
ATOM 1628 C CA . GLU A 1 213 ? 8.677 7.898 4.831 1.00 74.06 213 GLU A CA 1
ATOM 1629 C C . GLU A 1 213 ? 8.236 8.541 6.153 1.00 74.06 213 GLU A C 1
ATOM 1631 O O . GLU A 1 213 ? 8.806 8.318 7.222 1.00 74.06 213 GLU A O 1
ATOM 1636 N N . ARG A 1 214 ? 7.211 9.398 6.096 1.00 71.44 214 ARG A N 1
ATOM 1637 C CA . ARG A 1 214 ? 6.660 10.004 7.310 1.00 71.44 214 ARG A CA 1
ATOM 1638 C C . ARG A 1 214 ? 5.642 9.051 7.928 1.00 71.44 214 ARG A C 1
ATOM 1640 O O . ARG A 1 214 ? 4.636 8.770 7.276 1.00 71.44 214 ARG A O 1
ATOM 1647 N N . PRO A 1 215 ? 5.818 8.626 9.192 1.00 69.94 215 PRO A N 1
ATOM 1648 C CA . PRO A 1 215 ? 4.826 7.788 9.841 1.00 69.94 215 PRO A CA 1
ATOM 1649 C C . PRO A 1 215 ? 3.522 8.576 9.995 1.00 69.94 215 PRO A C 1
ATOM 1651 O O . PRO A 1 215 ? 3.496 9.641 10.619 1.00 69.94 215 PRO A O 1
ATOM 1654 N N . ALA A 1 216 ? 2.429 8.041 9.455 1.00 74.88 216 ALA A N 1
ATOM 1655 C CA . ALA A 1 216 ? 1.094 8.553 9.733 1.00 74.88 216 ALA A CA 1
ATOM 1656 C C . ALA A 1 216 ? 0.817 8.371 11.230 1.00 74.88 216 ALA A C 1
ATOM 1658 O O . ALA A 1 216 ? 0.917 7.260 11.743 1.00 74.88 216 ALA A O 1
ATOM 1659 N N . LEU A 1 217 ? 0.506 9.444 11.958 1.00 80.44 217 LEU A N 1
ATOM 1660 C CA . LEU A 1 217 ? 0.275 9.359 13.403 1.00 80.44 217 LEU A CA 1
ATOM 1661 C C . LEU A 1 217 ? -1.222 9.356 13.685 1.00 80.44 217 LEU A C 1
ATOM 1663 O O . LEU A 1 217 ? -1.921 10.276 13.270 1.00 80.44 217 LEU A O 1
ATOM 1667 N N . LEU A 1 218 ? -1.706 8.407 14.486 1.00 82.75 218 LEU A N 1
ATOM 1668 C CA . LEU A 1 218 ? -3.135 8.282 14.797 1.00 82.75 218 LEU A CA 1
ATOM 1669 C C . LEU A 1 218 ? -3.738 9.576 15.365 1.00 82.75 218 LEU A C 1
ATOM 1671 O O . LEU A 1 218 ? -4.861 9.948 15.037 1.00 82.75 218 LEU A O 1
ATOM 1675 N N . ARG A 1 219 ? -2.955 10.322 16.156 1.00 82.62 219 ARG A N 1
ATOM 1676 C CA . ARG A 1 219 ? -3.356 11.616 16.738 1.00 82.62 219 ARG A CA 1
ATOM 1677 C C . ARG A 1 219 ? -3.731 12.693 15.712 1.00 82.62 219 ARG A C 1
ATOM 1679 O O . ARG A 1 219 ? -4.307 13.696 16.110 1.00 82.62 219 ARG A O 1
ATOM 1686 N N . GLN A 1 220 ? -3.345 12.529 14.446 1.00 80.12 220 GLN A N 1
ATOM 1687 C CA . GLN A 1 220 ? -3.689 13.455 13.365 1.00 80.12 220 GLN A CA 1
ATOM 1688 C C . GLN A 1 220 ? -5.103 13.215 12.823 1.00 80.12 220 GLN A C 1
ATOM 1690 O O . GLN A 1 220 ? -5.656 14.109 12.191 1.00 80.12 220 GLN A O 1
ATOM 1695 N N . PHE A 1 221 ? -5.673 12.031 13.065 1.00 79.69 221 PHE A N 1
ATOM 1696 C CA . PHE A 1 221 ? -6.935 11.601 12.461 1.00 79.69 221 PHE A CA 1
ATOM 1697 C C . PHE A 1 221 ? -8.021 11.296 13.490 1.00 79.69 221 PHE A C 1
ATOM 1699 O O . PHE A 1 221 ? -9.198 11.448 13.177 1.00 79.69 221 PHE A O 1
ATOM 1706 N N . ALA A 1 222 ? -7.630 10.866 14.694 1.00 83.50 222 ALA A N 1
ATOM 1707 C CA . ALA A 1 222 ? -8.537 10.316 15.692 1.00 83.50 222 ALA A CA 1
ATOM 1708 C C . ALA A 1 222 ? -8.380 10.962 17.078 1.00 83.50 222 ALA A C 1
ATOM 1710 O O . ALA A 1 222 ? -7.323 11.496 17.444 1.00 83.50 222 ALA A O 1
ATOM 1711 N N . LYS A 1 223 ? -9.436 10.846 17.891 1.00 83.31 223 LYS A N 1
ATOM 1712 C CA . LYS A 1 223 ? -9.469 11.288 19.296 1.00 83.31 223 LYS A CA 1
ATOM 1713 C C . LYS A 1 223 ? -8.600 10.393 20.190 1.00 83.31 223 LYS A C 1
ATOM 1715 O O . LYS A 1 223 ? -7.918 9.483 19.721 1.00 83.31 223 LYS A O 1
ATOM 1720 N N . ARG A 1 224 ? -8.515 10.714 21.487 1.00 84.19 224 ARG A N 1
ATOM 1721 C CA . ARG A 1 224 ? -7.648 9.997 22.451 1.00 84.19 224 ARG A CA 1
ATOM 1722 C C . ARG A 1 224 ? -8.111 8.566 22.731 1.00 84.19 224 ARG A C 1
ATOM 1724 O O . ARG A 1 224 ? -7.307 7.735 23.126 1.00 84.19 224 ARG A O 1
ATOM 1731 N N . GLU A 1 225 ? -9.392 8.334 22.518 1.00 85.62 225 GLU A N 1
ATOM 1732 C CA . GLU A 1 225 ? -10.139 7.126 22.854 1.00 85.62 225 GLU A CA 1
ATOM 1733 C C . GLU A 1 225 ? -9.902 6.016 21.819 1.00 85.62 225 GLU A C 1
ATOM 1735 O O . GLU A 1 225 ? -9.989 4.835 22.136 1.00 85.62 225 GLU A O 1
ATOM 1740 N N . THR A 1 226 ? -9.525 6.399 20.594 1.00 87.56 226 THR A N 1
ATOM 1741 C CA . THR A 1 226 ? -9.068 5.489 19.544 1.00 87.56 226 THR A CA 1
ATOM 1742 C C . THR A 1 226 ? -7.615 5.097 19.788 1.00 87.56 226 THR A C 1
ATOM 1744 O O . THR A 1 226 ? -6.726 5.954 19.842 1.00 87.56 226 THR A O 1
ATOM 1747 N N . LEU A 1 227 ? -7.379 3.795 19.906 1.00 88.44 227 LEU A N 1
ATOM 1748 C CA . LEU A 1 227 ? -6.078 3.207 20.212 1.00 88.44 227 LEU A CA 1
ATOM 1749 C C . LEU A 1 227 ? -5.359 2.743 18.946 1.00 88.44 227 LEU A C 1
ATOM 1751 O O . LEU A 1 227 ? -4.170 3.019 18.794 1.00 88.44 227 LEU A O 1
ATOM 1755 N N . LEU A 1 228 ? -6.084 2.090 18.033 1.00 89.25 228 LEU A N 1
ATOM 1756 C CA . LEU A 1 228 ? -5.597 1.670 16.718 1.00 89.25 228 LEU A CA 1
ATOM 1757 C C . LEU A 1 228 ? -6.689 1.858 15.665 1.00 89.25 228 LEU A C 1
ATOM 1759 O O . LEU A 1 228 ? -7.884 1.804 15.960 1.00 89.25 228 LEU A O 1
ATOM 1763 N N . PHE A 1 229 ? -6.257 2.073 14.427 1.00 89.75 229 PHE A N 1
ATOM 1764 C CA . PHE A 1 229 ? -7.139 2.172 13.275 1.00 89.75 229 PHE A CA 1
ATOM 1765 C C . PHE A 1 229 ? -6.462 1.544 12.062 1.00 89.75 229 PHE A C 1
ATOM 1767 O O . PHE A 1 229 ? -5.311 1.865 11.770 1.00 89.75 229 PHE A O 1
ATOM 1774 N N . LEU A 1 230 ? -7.181 0.678 11.361 1.00 89.56 230 LEU A N 1
ATOM 1775 C CA . LEU A 1 230 ? -6.759 0.073 10.107 1.00 89.56 230 LEU A CA 1
ATOM 1776 C C . LEU A 1 230 ? -7.826 0.356 9.062 1.00 89.56 230 LEU A C 1
ATOM 1778 O O . LEU A 1 230 ? -8.983 -0.012 9.232 1.00 89.56 230 LEU A O 1
ATOM 1782 N N . HIS A 1 231 ? -7.411 0.969 7.968 1.00 88.19 231 HIS A N 1
ATOM 1783 C CA . HIS A 1 231 ? -8.229 1.121 6.782 1.00 88.19 231 HIS A CA 1
ATOM 1784 C C . HIS A 1 231 ? -7.521 0.459 5.608 1.00 88.19 231 HIS A C 1
ATOM 1786 O O . HIS A 1 231 ? -6.332 0.695 5.385 1.00 88.19 231 HIS A O 1
ATOM 1792 N N . ALA A 1 232 ? -8.247 -0.349 4.849 1.00 86.25 232 ALA A N 1
ATOM 1793 C CA . ALA A 1 232 ? -7.766 -0.923 3.609 1.00 86.25 232 ALA A CA 1
ATOM 1794 C C . ALA A 1 232 ? -8.798 -0.741 2.499 1.00 86.25 232 ALA A C 1
ATOM 1796 O O . ALA A 1 232 ? -9.922 -1.232 2.588 1.00 86.25 232 ALA A O 1
ATOM 1797 N N . HIS A 1 233 ? -8.379 -0.092 1.419 1.00 83.06 233 HIS A N 1
ATOM 1798 C CA . HIS A 1 233 ? -9.191 0.057 0.222 1.00 83.06 233 HIS A CA 1
ATOM 1799 C C . HIS A 1 233 ? -8.846 -1.074 -0.756 1.00 83.06 233 HIS A C 1
ATOM 1801 O O . HIS A 1 233 ? -7.793 -1.067 -1.399 1.00 83.06 233 HIS A O 1
ATOM 1807 N N . THR A 1 234 ? -9.722 -2.070 -0.868 1.00 77.75 234 THR A N 1
ATOM 1808 C CA . THR A 1 234 ? -9.451 -3.348 -1.553 1.00 77.75 234 THR A CA 1
ATOM 1809 C C . THR A 1 234 ? -9.135 -3.198 -3.042 1.00 77.75 234 THR A C 1
ATOM 1811 O O . THR A 1 234 ? -8.252 -3.892 -3.537 1.00 77.75 234 THR A O 1
ATO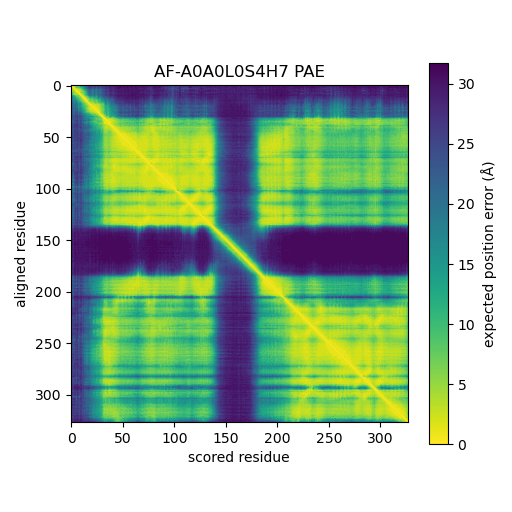M 1814 N N . LYS A 1 235 ? -9.755 -2.251 -3.760 1.00 76.62 235 LYS A N 1
ATOM 1815 C CA . LYS A 1 235 ? -9.481 -2.042 -5.198 1.00 76.62 235 LYS A CA 1
ATOM 1816 C C . LYS A 1 235 ? -8.158 -1.347 -5.490 1.00 76.62 235 LYS A C 1
ATOM 1818 O O . LYS A 1 235 ? -7.524 -1.630 -6.498 1.00 76.62 235 LYS A O 1
ATOM 1823 N N . SER A 1 236 ? -7.749 -0.413 -4.637 1.00 75.25 236 SER A N 1
ATOM 1824 C CA . SER A 1 236 ? -6.463 0.286 -4.798 1.00 75.25 236 SER A CA 1
ATOM 1825 C C . SER A 1 236 ? -5.329 -0.423 -4.060 1.00 75.25 236 SER A C 1
ATOM 1827 O O . SER A 1 236 ? -4.171 -0.046 -4.220 1.00 75.25 236 SER A O 1
ATOM 1829 N N . GLY A 1 237 ? -5.669 -1.387 -3.200 1.00 78.44 237 GLY A N 1
ATOM 1830 C CA . GLY A 1 237 ? -4.770 -2.039 -2.260 1.00 78.44 237 GLY A CA 1
ATOM 1831 C C . GLY A 1 237 ? -4.162 -1.101 -1.223 1.00 78.44 237 GLY A C 1
ATOM 1832 O O . GLY A 1 237 ? -3.241 -1.509 -0.529 1.00 78.44 237 GLY A O 1
ATOM 1833 N N . THR A 1 238 ? -4.613 0.151 -1.112 1.00 82.25 238 THR A N 1
ATOM 1834 C CA . THR A 1 238 ? -3.997 1.111 -0.188 1.00 82.25 238 THR A CA 1
ATOM 1835 C C . THR A 1 238 ? -4.362 0.755 1.244 1.00 82.25 238 THR A C 1
ATOM 1837 O O . THR A 1 238 ? -5.545 0.645 1.564 1.00 82.25 238 THR A O 1
ATOM 1840 N N . VAL A 1 239 ? -3.350 0.615 2.100 1.00 85.06 239 VAL A N 1
ATOM 1841 C CA . VAL A 1 239 ? -3.529 0.384 3.536 1.00 85.06 239 VAL A CA 1
ATOM 1842 C C . VAL A 1 239 ? -3.066 1.602 4.315 1.00 85.06 239 VAL A C 1
ATOM 1844 O O . VAL A 1 239 ? -1.973 2.123 4.105 1.00 85.06 239 VAL A O 1
ATOM 1847 N N . THR A 1 240 ? -3.920 2.060 5.222 1.00 83.69 240 THR A N 1
ATOM 1848 C CA . THR A 1 240 ? -3.639 3.121 6.184 1.00 83.69 240 THR A CA 1
ATOM 1849 C C . THR A 1 240 ? -3.702 2.523 7.579 1.00 83.69 240 THR A C 1
ATOM 1851 O O . THR A 1 240 ? -4.771 2.135 8.046 1.00 83.69 240 THR A O 1
ATOM 1854 N N . PHE A 1 241 ? -2.554 2.464 8.247 1.00 87.38 241 PHE A N 1
ATOM 1855 C CA . PHE A 1 241 ? -2.436 1.964 9.614 1.00 87.38 241 PHE A CA 1
ATOM 1856 C C . PHE A 1 241 ? -1.598 2.943 10.444 1.00 87.38 241 PHE A C 1
ATOM 1858 O O . PHE A 1 241 ? -0.378 2.794 10.541 1.00 87.38 241 PHE A O 1
ATOM 1865 N N . PRO A 1 242 ? -2.209 4.025 10.961 1.00 83.00 242 PRO A N 1
ATOM 1866 C CA . PRO A 1 242 ? -1.470 5.069 11.649 1.00 83.00 242 PRO A CA 1
ATOM 1867 C C . PRO A 1 242 ? -0.822 4.550 12.932 1.00 83.00 242 PRO A C 1
ATOM 1869 O O . PRO A 1 242 ? -1.439 3.823 13.711 1.00 83.00 242 PRO A O 1
ATOM 1872 N N . ARG A 1 243 ? 0.401 5.005 13.204 1.00 83.88 243 ARG A N 1
ATOM 1873 C CA . ARG A 1 243 ? 1.128 4.675 14.426 1.00 83.88 243 ARG A CA 1
ATOM 1874 C C . ARG A 1 243 ? 0.326 5.146 15.650 1.00 83.88 243 ARG A C 1
ATOM 1876 O O . ARG A 1 243 ? -0.090 6.316 15.680 1.00 83.88 243 ARG A O 1
ATOM 1883 N N . PRO A 1 244 ? 0.132 4.281 16.662 1.00 83.31 244 PRO A N 1
ATOM 1884 C CA . PRO A 1 244 ? -0.584 4.628 17.878 1.00 83.31 244 PRO A CA 1
ATOM 1885 C C . PRO A 1 244 ? 0.125 5.746 18.639 1.00 83.31 244 PRO A C 1
ATOM 1887 O O . PRO A 1 244 ? 1.280 6.107 18.383 1.00 83.31 244 PRO A O 1
ATOM 1890 N N . ARG A 1 245 ? -0.592 6.311 19.610 1.00 83.81 245 ARG A N 1
ATOM 1891 C CA . ARG A 1 245 ? -0.018 7.294 20.533 1.00 83.81 245 ARG A CA 1
ATOM 1892 C C . ARG A 1 245 ? 1.130 6.639 21.322 1.00 83.81 245 ARG A C 1
ATOM 1894 O O . ARG A 1 245 ? 1.028 5.454 21.626 1.00 83.81 245 ARG A O 1
ATOM 1901 N N . PRO A 1 246 ? 2.205 7.380 21.657 1.00 81.25 246 PRO A N 1
ATOM 1902 C CA . PRO A 1 246 ? 3.321 6.821 22.412 1.00 81.25 246 PRO A CA 1
ATOM 1903 C C . PRO A 1 246 ? 2.845 6.231 23.741 1.00 81.25 246 PRO A C 1
ATOM 1905 O O . PRO A 1 246 ? 2.206 6.923 24.536 1.00 81.25 246 PRO A O 1
ATOM 1908 N N . LEU A 1 247 ? 3.167 4.962 23.957 1.00 82.69 247 LEU A N 1
ATOM 1909 C CA . LEU A 1 247 ? 2.889 4.185 25.159 1.00 82.69 247 LEU A CA 1
ATOM 1910 C C . LEU A 1 247 ? 4.185 3.467 25.571 1.00 82.69 247 LEU A C 1
ATOM 1912 O O . LEU A 1 247 ? 5.087 3.322 24.739 1.00 82.69 247 LEU A O 1
ATOM 1916 N N . PRO A 1 248 ? 4.304 3.004 26.828 1.00 86.75 248 PRO A N 1
ATOM 1917 C CA . PRO A 1 248 ? 5.356 2.073 27.219 1.00 86.75 248 PRO A CA 1
ATOM 1918 C C . PRO A 1 248 ? 5.431 0.878 26.257 1.00 86.75 248 PRO A C 1
ATOM 1920 O O . PRO A 1 248 ? 4.410 0.413 25.748 1.00 86.75 248 PRO A O 1
ATOM 1923 N N . GLU A 1 249 ? 6.638 0.372 26.007 1.00 83.62 249 GLU A N 1
ATOM 1924 C CA . GLU A 1 249 ? 6.878 -0.668 24.997 1.00 83.62 249 GLU A CA 1
ATOM 1925 C C . GLU A 1 249 ? 6.072 -1.946 25.265 1.00 83.62 249 GLU A C 1
ATOM 1927 O O . GLU A 1 249 ? 5.444 -2.484 24.356 1.00 83.62 249 GLU A O 1
ATOM 1932 N N . ILE A 1 250 ? 5.998 -2.362 26.533 1.00 85.62 250 ILE A N 1
ATOM 1933 C CA . ILE A 1 250 ? 5.213 -3.523 26.976 1.00 85.62 250 ILE A CA 1
ATOM 1934 C C . ILE A 1 250 ? 3.730 -3.341 26.617 1.00 85.62 250 ILE A C 1
ATOM 1936 O O . ILE A 1 250 ? 3.150 -4.190 25.948 1.00 85.62 250 ILE A O 1
ATOM 1940 N N . GLN A 1 251 ? 3.148 -2.189 26.960 1.00 82.75 251 GLN A N 1
ATOM 1941 C CA . GLN A 1 251 ? 1.743 -1.883 26.662 1.00 82.75 251 GLN A CA 1
ATOM 1942 C C . GLN A 1 251 ? 1.486 -1.783 25.155 1.00 82.75 251 GLN A C 1
ATOM 1944 O O . GLN A 1 251 ? 0.446 -2.211 24.667 1.00 82.75 251 GLN A O 1
ATOM 1949 N N . THR A 1 252 ? 2.441 -1.240 24.397 1.00 83.00 252 THR A N 1
ATOM 1950 C CA . THR A 1 252 ? 2.345 -1.169 22.932 1.00 83.00 252 THR A CA 1
ATOM 1951 C C . THR A 1 252 ? 2.318 -2.571 22.322 1.00 83.00 252 THR A C 1
ATOM 1953 O O . THR A 1 252 ? 1.538 -2.833 21.406 1.00 83.00 252 THR A O 1
ATOM 1956 N N . ARG A 1 253 ? 3.142 -3.487 22.842 1.00 83.75 253 ARG A N 1
ATOM 1957 C CA . ARG A 1 253 ? 3.196 -4.881 22.392 1.00 83.75 253 ARG A CA 1
ATOM 1958 C C . ARG A 1 253 ? 1.898 -5.627 22.696 1.00 83.75 253 ARG A C 1
ATOM 1960 O O . ARG A 1 253 ? 1.370 -6.289 21.807 1.00 83.75 253 ARG A O 1
ATOM 1967 N N . GLU A 1 254 ? 1.368 -5.483 23.908 1.00 86.19 254 GLU A N 1
ATOM 1968 C CA . GLU A 1 254 ? 0.082 -6.069 24.317 1.00 86.19 254 GLU A CA 1
ATOM 1969 C C . GLU A 1 254 ? -1.087 -5.531 23.481 1.00 86.19 254 GLU A C 1
ATOM 1971 O O . GLU A 1 254 ? -1.949 -6.300 23.045 1.00 86.19 254 GLU A O 1
ATOM 1976 N N . LEU A 1 255 ? -1.081 -4.225 23.190 1.00 86.06 255 LEU A N 1
ATOM 1977 C CA . LEU A 1 255 ? -2.086 -3.570 22.355 1.00 86.06 255 LEU A CA 1
ATOM 1978 C C . LEU A 1 255 ? -2.135 -4.185 20.950 1.00 86.06 255 LEU A C 1
ATOM 1980 O O . LEU A 1 255 ? -3.207 -4.571 20.482 1.00 86.06 255 LEU A O 1
ATOM 1984 N N . TYR A 1 256 ? -0.983 -4.313 20.285 1.00 86.94 256 TYR A N 1
ATOM 1985 C CA . TYR A 1 256 ? -0.913 -4.929 18.957 1.00 86.94 256 TYR A CA 1
ATOM 1986 C C . TYR A 1 256 ? -1.247 -6.419 18.979 1.00 86.94 256 TYR A C 1
ATOM 1988 O O . TYR A 1 256 ? -1.970 -6.883 18.101 1.00 86.94 256 TYR A O 1
ATOM 1996 N N . ALA A 1 257 ? -0.760 -7.169 19.971 1.00 85.75 257 ALA A N 1
ATOM 1997 C CA . ALA A 1 257 ? -1.064 -8.594 20.092 1.00 85.75 257 ALA A CA 1
ATOM 1998 C C . ALA A 1 257 ? -2.579 -8.831 20.215 1.00 85.75 257 ALA A C 1
ATOM 2000 O O . ALA A 1 257 ? -3.139 -9.671 19.511 1.00 85.75 257 ALA A O 1
ATOM 2001 N N . THR A 1 258 ? -3.252 -8.031 21.045 1.00 88.06 258 THR A N 1
ATOM 2002 C CA . THR A 1 258 ? -4.709 -8.094 21.222 1.00 88.06 258 THR A CA 1
ATOM 2003 C C . THR A 1 258 ? -5.443 -7.716 19.938 1.00 88.06 258 THR A C 1
ATOM 2005 O O . THR A 1 258 ? -6.366 -8.419 19.525 1.00 88.06 258 THR A O 1
ATOM 2008 N N . PHE A 1 259 ? -5.011 -6.642 19.273 1.00 89.56 259 PHE A N 1
ATOM 2009 C CA . PHE A 1 259 ? -5.586 -6.202 18.004 1.00 89.56 259 PHE A CA 1
ATOM 2010 C C . PHE A 1 259 ? -5.512 -7.287 16.925 1.00 89.56 259 PHE A C 1
ATOM 2012 O O . PHE A 1 259 ? -6.520 -7.578 16.282 1.00 89.56 259 PHE A O 1
ATOM 2019 N N . TRP A 1 260 ? -4.345 -7.909 16.738 1.00 87.88 260 TRP A N 1
ATOM 2020 C CA . TRP A 1 260 ? -4.144 -8.915 15.694 1.00 87.88 260 TRP A CA 1
ATOM 2021 C C . TRP A 1 260 ? -4.848 -10.241 15.989 1.00 87.88 260 TRP A C 1
ATOM 2023 O O . TRP A 1 260 ? -5.342 -10.878 15.058 1.00 87.88 260 TRP A O 1
ATOM 2033 N N . ALA A 1 261 ? -4.973 -10.624 17.263 1.00 86.88 261 ALA A N 1
ATOM 2034 C CA . ALA A 1 261 ? -5.794 -11.767 17.659 1.00 86.88 261 ALA A CA 1
ATOM 2035 C C . ALA A 1 261 ? -7.268 -11.552 17.268 1.00 86.88 261 ALA A C 1
ATOM 2037 O O . ALA A 1 261 ? -7.847 -12.365 16.546 1.00 86.88 261 ALA A O 1
ATOM 2038 N N . LEU A 1 262 ? -7.839 -10.402 17.648 1.00 89.06 262 LEU A N 1
ATOM 2039 C CA . LEU A 1 262 ? -9.221 -10.044 17.307 1.00 89.06 262 LEU A CA 1
ATOM 2040 C C . LEU A 1 262 ? -9.416 -9.847 15.798 1.00 89.06 262 LEU A C 1
ATOM 2042 O O . LEU A 1 262 ? -10.478 -10.165 15.269 1.00 89.06 262 LEU A O 1
ATOM 2046 N N . PHE A 1 263 ? -8.390 -9.381 15.082 1.00 88.75 263 PHE A N 1
ATOM 2047 C CA . PHE A 1 263 ? -8.412 -9.296 13.623 1.00 88.75 263 PHE A CA 1
ATOM 2048 C C . PHE A 1 263 ? -8.515 -10.665 12.952 1.00 88.75 263 PHE A C 1
ATOM 2050 O O . PHE A 1 263 ? -9.296 -10.815 12.013 1.00 88.75 263 PHE A O 1
ATOM 2057 N N . GLY A 1 264 ? -7.788 -11.675 13.436 1.00 85.06 264 GLY A N 1
ATOM 2058 C CA . GLY A 1 264 ? -7.923 -13.048 12.941 1.00 85.06 264 GLY A CA 1
ATOM 2059 C C . GLY A 1 264 ? -9.344 -13.595 13.126 1.00 85.06 264 GLY A C 1
ATOM 2060 O O . GLY A 1 264 ? -9.932 -14.152 12.192 1.00 85.06 264 GLY A O 1
ATOM 2061 N N . GLU A 1 265 ? -9.933 -13.365 14.300 1.00 87.00 265 GLU A N 1
ATOM 2062 C CA . GLU A 1 265 ? -11.317 -13.747 14.608 1.00 87.00 265 GLU A CA 1
ATOM 2063 C C . GLU A 1 265 ? -12.328 -12.995 13.724 1.00 87.00 265 GLU A C 1
ATOM 2065 O O . GLU A 1 265 ? -13.204 -13.607 13.110 1.00 87.00 265 GLU A O 1
ATOM 2070 N N . ALA A 1 266 ? -12.185 -11.673 13.592 1.00 87.38 266 ALA A N 1
ATOM 2071 C CA . ALA A 1 266 ? -13.052 -10.836 12.761 1.00 87.38 266 ALA A CA 1
ATOM 2072 C C . ALA A 1 266 ? -12.972 -11.206 11.276 1.00 87.38 266 ALA A C 1
ATOM 2074 O O . ALA A 1 266 ? -14.002 -11.298 10.613 1.00 87.38 266 ALA A O 1
ATOM 2075 N N . LYS A 1 267 ? -11.769 -11.473 10.753 1.00 85.12 267 LYS A N 1
ATOM 2076 C CA . LYS A 1 267 ? -11.562 -11.921 9.367 1.00 85.12 267 LYS A CA 1
ATOM 2077 C C . LYS A 1 267 ? -12.313 -13.222 9.085 1.00 85.12 267 LYS A C 1
ATOM 2079 O O . LYS A 1 267 ? -12.927 -13.359 8.030 1.00 85.12 267 LYS A O 1
ATOM 2084 N N . SER A 1 268 ? -12.295 -14.147 10.041 1.00 84.19 268 SER A N 1
ATOM 2085 C CA . SER A 1 268 ? -13.021 -15.418 9.958 1.00 84.19 268 SER A CA 1
ATOM 2086 C C . SER A 1 268 ? -14.539 -15.202 9.966 1.00 84.19 268 SER A C 1
ATOM 2088 O O . SER A 1 268 ? -15.253 -15.795 9.162 1.00 84.19 268 SER A O 1
ATOM 2090 N N . ALA A 1 269 ? -15.032 -14.306 10.824 1.00 85.62 269 ALA A N 1
ATOM 2091 C CA . ALA A 1 269 ? -16.452 -13.965 10.911 1.00 85.62 269 ALA A CA 1
ATOM 2092 C C . ALA A 1 269 ? -16.973 -13.223 9.664 1.00 85.62 269 ALA A C 1
ATOM 2094 O O . ALA A 1 269 ? -18.063 -13.524 9.176 1.00 85.62 269 ALA A O 1
ATOM 2095 N N . LEU A 1 270 ? -16.186 -12.295 9.108 1.00 85.44 270 LEU A N 1
ATOM 2096 C CA . LEU A 1 270 ? -16.507 -11.558 7.878 1.00 85.44 270 LEU A CA 1
ATOM 2097 C C . LEU A 1 270 ? -16.470 -12.440 6.620 1.00 85.44 270 LEU A C 1
ATOM 2099 O O . LEU A 1 270 ? -17.085 -12.093 5.616 1.00 85.44 270 LEU A O 1
ATOM 2103 N N . ALA A 1 271 ? -15.782 -13.587 6.658 1.00 83.38 271 ALA A N 1
ATOM 2104 C CA . ALA A 1 271 ? -15.809 -14.558 5.563 1.00 83.38 271 ALA A CA 1
ATOM 2105 C C . ALA A 1 271 ? -17.164 -15.283 5.441 1.00 83.38 271 ALA A C 1
ATOM 2107 O O . ALA A 1 271 ? -17.453 -15.884 4.403 1.00 83.38 271 ALA A O 1
ATOM 2108 N N . VAL A 1 272 ? -18.007 -15.232 6.479 1.00 86.00 272 VAL A N 1
ATOM 2109 C CA . VAL A 1 272 ? -19.362 -15.789 6.443 1.00 86.00 272 VAL A CA 1
ATOM 2110 C C . VAL A 1 272 ? -20.259 -14.888 5.595 1.00 86.00 272 VAL A C 1
ATOM 2112 O O . VAL A 1 272 ? -20.392 -13.691 5.849 1.00 86.00 272 VAL A O 1
ATOM 2115 N N . ALA A 1 273 ? -20.904 -15.472 4.584 1.00 83.38 273 ALA A N 1
ATOM 2116 C CA . ALA A 1 273 ? -21.778 -14.739 3.677 1.00 83.38 273 ALA A CA 1
ATOM 2117 C C . ALA A 1 273 ? -22.894 -14.000 4.439 1.00 83.38 273 ALA A C 1
ATOM 2119 O O . ALA A 1 273 ? -23.651 -14.604 5.196 1.00 83.38 273 ALA A O 1
ATOM 2120 N N . GLY A 1 274 ? -23.010 -12.690 4.206 1.00 82.88 274 GLY A N 1
ATOM 2121 C CA . GLY A 1 274 ? -24.007 -11.823 4.845 1.00 82.88 274 GLY A CA 1
ATOM 2122 C C . GLY A 1 274 ? -23.483 -11.024 6.041 1.00 82.88 274 GLY A C 1
ATOM 2123 O O . GLY A 1 274 ? -24.083 -10.004 6.380 1.00 82.88 274 GLY A O 1
ATOM 2124 N N . THR A 1 275 ? -22.344 -11.404 6.624 1.00 85.12 275 THR A N 1
ATOM 2125 C CA . THR A 1 275 ? -21.698 -10.624 7.686 1.00 85.12 275 THR A CA 1
ATOM 2126 C C . THR A 1 275 ? -20.982 -9.419 7.083 1.00 85.12 275 THR A C 1
ATOM 2128 O O . THR A 1 275 ? -20.085 -9.566 6.258 1.00 85.12 275 THR A O 1
ATOM 2131 N N . ARG A 1 276 ? -21.377 -8.210 7.489 1.00 86.88 276 ARG A N 1
ATOM 2132 C CA . ARG A 1 276 ? -20.735 -6.954 7.051 1.00 86.88 276 ARG A CA 1
ATOM 2133 C C . ARG A 1 276 ? -20.004 -6.232 8.167 1.00 86.88 276 ARG A C 1
ATOM 2135 O O . ARG A 1 276 ? -19.118 -5.431 7.901 1.00 86.88 276 ARG A O 1
ATOM 2142 N N . GLU A 1 277 ? -20.385 -6.508 9.403 1.00 90.75 277 GLU A N 1
ATOM 2143 C CA . GLU A 1 277 ? -19.898 -5.814 10.580 1.00 90.75 277 GLU A CA 1
ATOM 2144 C C . GLU A 1 277 ? -19.763 -6.809 11.726 1.00 90.75 277 GLU A C 1
ATOM 2146 O O . GLU A 1 277 ? -20.595 -7.707 11.880 1.00 90.75 277 GLU A O 1
ATOM 2151 N N . VAL A 1 278 ? -18.701 -6.653 12.505 1.00 91.06 278 VAL A N 1
ATOM 2152 C CA . VAL A 1 278 ? -18.398 -7.471 13.671 1.00 91.06 278 VAL A CA 1
ATOM 2153 C C . VAL A 1 278 ? -17.874 -6.557 14.766 1.00 91.06 278 VAL A C 1
ATOM 2155 O O . VAL A 1 278 ? -16.978 -5.746 14.527 1.00 91.06 278 VAL A O 1
ATOM 2158 N N . THR A 1 279 ? -18.408 -6.723 15.973 1.00 92.44 279 THR A N 1
ATOM 2159 C CA . THR A 1 279 ? -17.973 -5.969 17.146 1.00 92.44 279 THR A CA 1
ATOM 2160 C C . THR A 1 279 ? -17.689 -6.921 18.297 1.00 92.44 279 THR A C 1
ATOM 2162 O O . THR A 1 279 ? -18.526 -7.758 18.633 1.00 92.44 279 THR A O 1
ATOM 2165 N N . TYR A 1 280 ? -16.521 -6.775 18.916 1.00 91.12 280 TYR A N 1
ATOM 2166 C CA . TYR A 1 280 ? -16.119 -7.512 20.106 1.00 91.12 280 TYR A CA 1
ATOM 2167 C C . TYR A 1 280 ? -15.851 -6.543 21.256 1.00 91.12 280 TYR A C 1
ATOM 2169 O O . TYR A 1 280 ? -15.206 -5.510 21.073 1.00 91.12 280 TYR A O 1
ATOM 2177 N N . LEU A 1 281 ? -16.319 -6.907 22.449 1.00 88.44 281 LEU A N 1
ATOM 2178 C CA . LEU A 1 281 ? -15.933 -6.275 23.706 1.00 88.44 281 LEU A CA 1
ATOM 2179 C C . LEU A 1 281 ? -14.969 -7.211 24.427 1.00 88.44 281 LEU A C 1
ATOM 2181 O O . LEU A 1 281 ? -15.321 -8.359 24.707 1.00 88.44 281 LEU A O 1
ATOM 2185 N N . ARG A 1 282 ? -13.766 -6.730 24.738 1.00 83.75 282 ARG A N 1
ATOM 2186 C CA . ARG A 1 282 ? -12.772 -7.496 25.494 1.00 83.75 282 ARG A CA 1
ATOM 2187 C C . ARG A 1 282 ? -12.211 -6.647 26.622 1.00 83.75 282 ARG A C 1
ATOM 2189 O O . ARG A 1 282 ? -11.420 -5.742 26.378 1.00 83.75 282 ARG A O 1
ATOM 2196 N N . GLU A 1 283 ? -12.622 -6.975 27.846 1.00 82.06 283 GLU A N 1
ATOM 2197 C CA . GLU A 1 283 ? -12.277 -6.262 29.083 1.00 82.06 283 GLU A CA 1
ATOM 2198 C C . GLU A 1 283 ? -12.611 -4.766 29.011 1.00 82.06 283 GLU A C 1
ATOM 2200 O O . GLU A 1 283 ? -13.734 -4.382 29.315 1.00 82.06 283 GLU A O 1
ATOM 2205 N N . TYR A 1 284 ? -11.650 -3.950 28.571 1.00 82.31 284 TYR A N 1
ATOM 2206 C CA . TYR A 1 284 ? -11.720 -2.489 28.498 1.00 82.31 284 TYR A CA 1
ATOM 2207 C C . TYR A 1 284 ? -11.575 -1.953 27.065 1.00 82.31 284 TYR A C 1
ATOM 2209 O O . TYR A 1 284 ? -11.319 -0.758 26.872 1.00 82.31 284 TYR A O 1
ATOM 2217 N N . TYR A 1 285 ? -11.690 -2.825 26.060 1.00 87.12 285 TYR A N 1
ATOM 2218 C CA . TYR A 1 285 ? -11.505 -2.475 24.658 1.00 87.12 285 TYR A CA 1
ATOM 2219 C C . TYR A 1 285 ? -12.687 -2.888 23.793 1.00 87.12 285 TYR A C 1
ATOM 2221 O O . TYR A 1 285 ? -13.153 -4.029 23.836 1.00 87.12 285 TYR A O 1
ATOM 2229 N N . TRP A 1 286 ? -13.087 -1.963 22.931 1.00 90.12 286 TRP A N 1
ATOM 2230 C CA . TRP A 1 286 ? -13.966 -2.219 21.808 1.00 90.12 286 TRP A CA 1
ATOM 2231 C C . TRP A 1 286 ? -13.145 -2.483 20.556 1.00 90.12 286 TRP A C 1
ATOM 2233 O O . TRP A 1 286 ? -12.279 -1.690 20.177 1.00 90.12 286 TRP A O 1
ATOM 2243 N N . TYR A 1 287 ? -13.461 -3.582 19.889 1.00 91.88 287 TYR A N 1
ATOM 2244 C CA . TYR A 1 287 ? -12.987 -3.891 18.554 1.00 91.88 287 TYR A CA 1
ATOM 2245 C C . TYR A 1 287 ? -14.173 -3.850 17.605 1.00 91.88 287 TYR A C 1
ATOM 2247 O O . TYR A 1 287 ? -15.130 -4.594 17.788 1.00 91.88 287 TYR A O 1
ATOM 2255 N N . TYR A 1 288 ? -14.100 -3.002 16.592 1.00 92.50 288 TYR A N 1
ATOM 2256 C CA . TYR A 1 288 ? -15.125 -2.839 15.573 1.00 92.50 288 TYR A CA 1
ATOM 2257 C C . TYR A 1 288 ? -14.490 -3.072 14.209 1.00 92.50 288 TYR A C 1
ATOM 2259 O O . TYR A 1 288 ? -13.522 -2.396 13.867 1.00 92.50 288 TYR A O 1
ATOM 2267 N N . ALA A 1 289 ? -15.024 -3.999 13.425 1.00 91.25 289 ALA A N 1
ATOM 2268 C CA . ALA A 1 289 ? -14.607 -4.229 12.050 1.00 91.25 289 ALA A CA 1
ATOM 2269 C C . ALA A 1 289 ? -15.813 -4.204 11.122 1.00 91.25 289 ALA A C 1
ATOM 2271 O O . ALA A 1 289 ? -16.827 -4.850 11.384 1.00 91.25 289 ALA A O 1
ATOM 2272 N N . ARG A 1 290 ? -15.679 -3.497 10.004 1.00 89.31 290 ARG A N 1
ATOM 2273 C CA . ARG A 1 290 ? -16.702 -3.418 8.968 1.00 89.31 290 ARG A CA 1
ATOM 2274 C C . ARG A 1 290 ? -16.079 -3.583 7.593 1.00 89.31 290 ARG A C 1
ATOM 2276 O O . ARG A 1 290 ? -15.110 -2.904 7.261 1.00 89.31 290 ARG A O 1
ATOM 2283 N N . ALA A 1 291 ? -16.654 -4.488 6.812 1.00 85.69 291 ALA A N 1
ATOM 2284 C CA . ALA A 1 291 ? -16.353 -4.675 5.404 1.00 85.69 291 ALA A CA 1
ATOM 2285 C C . ALA A 1 291 ? -17.519 -4.107 4.593 1.00 85.69 291 ALA A C 1
ATOM 2287 O O . ALA A 1 291 ? -18.609 -4.688 4.548 1.00 85.69 291 ALA A O 1
ATOM 2288 N N . ASP A 1 292 ? -17.300 -2.950 3.978 1.00 81.69 292 ASP A N 1
ATOM 2289 C CA . ASP A 1 292 ? -18.289 -2.347 3.101 1.00 81.69 292 ASP A CA 1
ATOM 2290 C C . ASP A 1 292 ? -18.226 -2.979 1.701 1.00 81.69 292 ASP A C 1
ATOM 2292 O O . ASP A 1 292 ? -17.141 -3.237 1.168 1.00 81.69 292 ASP A O 1
ATOM 2296 N N . PRO A 1 293 ? -19.389 -3.214 1.064 1.00 63.88 293 PRO A N 1
ATOM 2297 C CA . PRO A 1 293 ? -19.449 -3.746 -0.298 1.00 63.88 293 PRO A CA 1
ATOM 2298 C C . PRO A 1 293 ? -18.811 -2.798 -1.324 1.00 63.88 293 PRO A C 1
ATOM 2300 O O . PRO A 1 293 ? -18.375 -3.247 -2.382 1.00 63.88 293 PRO A O 1
ATOM 2303 N N . ASP A 1 294 ? -18.686 -1.514 -0.976 1.00 62.66 294 ASP A N 1
ATOM 2304 C CA . ASP A 1 294 ? -18.044 -0.464 -1.771 1.00 62.66 294 ASP A CA 1
ATOM 2305 C C . ASP A 1 294 ? -16.505 -0.499 -1.699 1.00 62.66 294 ASP A C 1
ATOM 2307 O O . ASP A 1 294 ? -15.847 0.471 -2.064 1.00 62.66 294 ASP A O 1
ATOM 2311 N N . GLN A 1 295 ? -15.933 -1.654 -1.328 1.00 66.88 295 GLN A N 1
ATOM 2312 C CA . GLN A 1 295 ? -14.511 -2.006 -1.438 1.00 66.88 295 GLN A CA 1
ATOM 2313 C C . GLN A 1 295 ? -13.610 -1.539 -0.289 1.00 66.88 295 GLN A C 1
ATOM 2315 O O . GLN A 1 295 ? -12.388 -1.502 -0.460 1.00 66.88 295 GLN A O 1
ATOM 2320 N N . GLU A 1 296 ? -14.151 -1.278 0.897 1.00 80.88 296 GLU A N 1
ATOM 2321 C CA . GLU A 1 296 ? -13.355 -0.838 2.048 1.00 80.88 296 GLU A CA 1
ATOM 2322 C C . GLU A 1 296 ? -13.477 -1.786 3.246 1.00 80.88 296 GLU A C 1
ATOM 2324 O O . GLU A 1 296 ? -14.558 -2.267 3.584 1.00 80.88 296 GLU A O 1
ATOM 2329 N N . LEU A 1 297 ? -12.343 -2.044 3.899 1.00 81.44 297 LEU A N 1
ATOM 2330 C CA . LEU A 1 297 ? -12.267 -2.681 5.209 1.00 81.44 297 LEU A CA 1
ATOM 2331 C C . LEU A 1 297 ? -11.793 -1.642 6.218 1.00 81.44 297 LEU A C 1
ATOM 2333 O O . LEU A 1 297 ? -10.694 -1.099 6.079 1.00 81.44 297 LEU A O 1
ATOM 2337 N N . HIS A 1 298 ? -12.589 -1.429 7.257 1.00 87.50 298 HIS A N 1
ATOM 2338 C CA . HIS A 1 298 ? -12.258 -0.540 8.364 1.00 87.50 298 HIS A CA 1
ATOM 2339 C C . HIS A 1 298 ? -12.257 -1.321 9.662 1.00 87.50 298 HIS A C 1
ATOM 2341 O O . HIS A 1 298 ? -13.208 -2.041 9.958 1.00 87.50 298 HIS A O 1
ATOM 2347 N N . VAL A 1 299 ? -11.205 -1.148 10.450 1.00 84.56 299 VAL A N 1
ATOM 2348 C CA . VAL A 1 299 ? -11.094 -1.705 11.792 1.00 84.56 299 VAL A CA 1
ATOM 2349 C C . VAL A 1 299 ? -10.733 -0.589 12.755 1.00 84.56 299 VAL A C 1
ATOM 2351 O O . VAL A 1 299 ? -9.725 0.101 12.587 1.00 84.56 299 VAL A O 1
ATOM 2354 N N . LEU A 1 300 ? -11.552 -0.433 13.785 1.00 88.12 300 LEU A N 1
ATOM 2355 C CA . LEU A 1 300 ? -11.371 0.513 14.869 1.00 88.12 300 LEU A CA 1
ATOM 2356 C C . LEU A 1 300 ? -11.146 -0.259 16.168 1.00 88.12 300 LEU A C 1
ATOM 2358 O O . LEU A 1 300 ? -11.936 -1.129 16.531 1.00 88.12 300 LEU A O 1
ATOM 2362 N N . PHE A 1 301 ? -10.081 0.092 16.880 1.00 89.31 301 PHE A N 1
ATOM 2363 C CA . PHE A 1 301 ? -9.820 -0.397 18.227 1.00 89.31 301 PHE A CA 1
ATOM 2364 C C . PHE A 1 301 ? -9.846 0.785 19.190 1.00 89.31 301 PHE A C 1
ATOM 2366 O O . PHE A 1 301 ? -9.051 1.722 19.051 1.00 89.31 301 PHE A O 1
ATOM 2373 N N . ALA A 1 302 ? -10.778 0.771 20.134 1.00 88.81 302 ALA A N 1
ATOM 2374 C CA . ALA A 1 302 ? -11.075 1.899 21.007 1.00 88.81 302 ALA A CA 1
ATOM 2375 C C . ALA A 1 302 ? -11.182 1.468 22.473 1.00 88.81 302 ALA A C 1
ATOM 2377 O O . ALA A 1 302 ? -11.399 0.299 22.781 1.00 88.81 302 ALA A O 1
ATOM 2378 N N . ALA A 1 303 ? -11.011 2.422 23.384 1.00 87.06 303 ALA A N 1
ATOM 2379 C CA . ALA A 1 303 ? -11.253 2.211 24.807 1.00 87.06 303 ALA A CA 1
ATOM 2380 C C . ALA A 1 303 ? -12.758 2.082 25.109 1.00 87.06 303 ALA A C 1
ATOM 2382 O O . ALA A 1 303 ? -13.585 2.660 24.405 1.00 87.06 303 ALA A O 1
ATOM 2383 N N . ASP A 1 304 ? -13.098 1.406 26.207 1.00 83.25 304 ASP A N 1
ATOM 2384 C CA . ASP A 1 304 ? -14.479 1.197 26.682 1.00 83.25 304 ASP A CA 1
ATOM 2385 C C . ASP A 1 304 ? -15.259 2.493 26.987 1.00 83.25 304 ASP A C 1
ATOM 2387 O O . ASP A 1 304 ? -16.481 2.506 27.060 1.00 83.25 304 ASP A O 1
ATOM 2391 N N . ALA A 1 305 ? -14.565 3.630 27.098 1.00 81.31 305 ALA A N 1
ATOM 2392 C CA . ALA A 1 305 ? -15.210 4.935 27.234 1.00 81.31 305 ALA A CA 1
ATOM 2393 C C . ALA A 1 305 ? -16.060 5.334 26.007 1.00 81.31 305 ALA A C 1
ATOM 2395 O O . ALA A 1 305 ? -16.959 6.165 26.143 1.00 81.31 305 ALA A O 1
ATOM 2396 N N . VAL A 1 306 ? -15.784 4.760 24.830 1.00 82.25 306 VAL A N 1
ATOM 2397 C CA . VAL A 1 306 ? -16.541 5.021 23.599 1.00 82.25 306 VAL A CA 1
ATOM 2398 C C . VAL A 1 306 ? -17.784 4.138 23.575 1.00 82.25 306 VAL A C 1
ATOM 2400 O O . VAL A 1 306 ? -17.679 2.917 23.675 1.00 82.25 306 VAL A O 1
ATOM 2403 N N . SER A 1 307 ? -18.966 4.729 23.381 1.00 84.31 307 SER A N 1
ATOM 2404 C CA . SER A 1 307 ? -20.186 3.930 23.244 1.00 84.31 307 SER A CA 1
ATOM 2405 C C . SER A 1 307 ? -20.262 3.247 21.875 1.00 84.31 307 SER A C 1
ATOM 2407 O O . SER A 1 307 ? -19.804 3.781 20.862 1.00 84.31 307 SER A O 1
ATOM 2409 N N . LEU A 1 308 ? -20.901 2.075 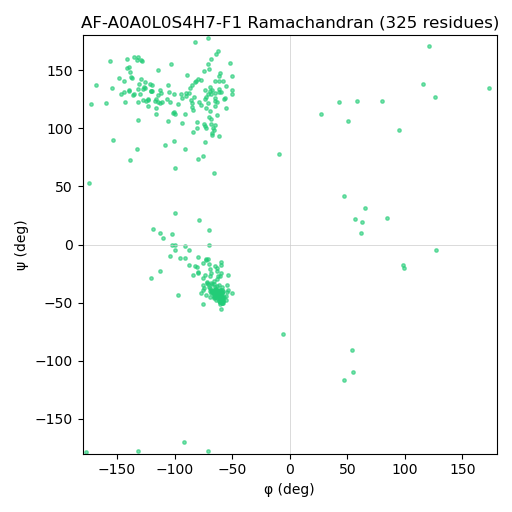21.820 1.00 81.62 308 LEU A N 1
ATOM 2410 C CA . LEU A 1 308 ? -21.093 1.323 20.575 1.00 81.62 308 LEU A CA 1
ATOM 2411 C C . LEU A 1 308 ? -21.757 2.174 19.475 1.00 81.62 308 LEU A C 1
ATOM 2413 O O . LEU A 1 308 ? -21.349 2.130 18.318 1.00 81.62 308 LEU A O 1
ATOM 2417 N N . GLU A 1 309 ? -22.734 3.003 19.850 1.00 84.81 309 GLU A N 1
ATOM 2418 C CA . GLU A 1 309 ? -23.458 3.903 18.942 1.00 84.81 309 GLU A CA 1
ATOM 2419 C C . GLU A 1 309 ? -22.549 4.959 18.290 1.00 84.81 309 GLU A C 1
ATOM 2421 O O . GLU A 1 309 ? -22.824 5.431 17.186 1.00 84.81 309 GLU A O 1
ATOM 2426 N N . GLN A 1 310 ? -21.446 5.325 18.948 1.00 84.56 310 GLN A N 1
ATOM 2427 C CA . GLN A 1 310 ? -20.503 6.336 18.469 1.00 84.56 310 GLN A CA 1
ATOM 2428 C C . GLN A 1 310 ? -19.423 5.757 17.545 1.00 84.56 310 GLN A C 1
ATOM 2430 O O . GLN A 1 310 ? -18.808 6.515 16.791 1.00 84.56 310 GLN A O 1
ATOM 2435 N N . MET A 1 311 ? -19.203 4.436 17.551 1.00 83.75 311 MET A N 1
ATOM 2436 C CA . MET A 1 311 ? -18.113 3.780 16.807 1.00 83.75 311 MET A CA 1
ATOM 2437 C C . MET A 1 311 ? -18.146 4.105 15.315 1.00 83.75 311 MET A C 1
ATOM 2439 O O . MET A 1 311 ? -17.137 4.521 14.743 1.00 83.75 311 MET A O 1
ATOM 2443 N N . HIS A 1 312 ? -19.321 3.993 14.693 1.00 84.50 312 HIS A N 1
ATOM 2444 C CA . HIS A 1 312 ? -19.477 4.305 13.275 1.00 84.50 312 HIS A CA 1
ATOM 2445 C C . HIS A 1 312 ? -19.166 5.780 12.972 1.00 84.50 312 HIS A C 1
ATOM 2447 O O . HIS A 1 312 ? -18.480 6.086 11.997 1.00 84.50 312 HIS A O 1
ATOM 2453 N N . GLY A 1 313 ? -19.607 6.697 13.840 1.00 85.19 313 GLY A N 1
ATOM 2454 C CA . GLY A 1 313 ? -19.307 8.125 13.717 1.00 85.19 313 GLY A CA 1
ATOM 2455 C C . GLY A 1 313 ? -17.806 8.419 13.797 1.00 85.19 313 GLY A C 1
ATOM 2456 O O . GLY A 1 313 ? -17.293 9.204 12.999 1.00 85.19 313 GLY A O 1
ATOM 2457 N N . HIS A 1 314 ? -17.085 7.740 14.693 1.00 85.25 314 HIS A N 1
ATOM 2458 C CA . HIS A 1 314 ? -15.629 7.860 14.798 1.00 85.25 314 HIS A CA 1
ATOM 2459 C C . HIS A 1 314 ? -14.904 7.363 13.546 1.00 85.25 314 HIS A C 1
ATOM 2461 O O . HIS A 1 314 ? -13.973 8.026 13.091 1.00 85.25 314 HIS A O 1
ATOM 2467 N N . VAL A 1 315 ? -15.332 6.239 12.961 1.00 86.12 315 VAL A N 1
ATOM 2468 C CA . VAL A 1 315 ? -14.757 5.740 11.699 1.00 86.12 315 VAL A CA 1
ATOM 2469 C C . VAL A 1 315 ? -14.923 6.778 10.590 1.00 86.12 315 VAL A C 1
ATOM 2471 O O . VAL A 1 315 ? -13.944 7.130 9.936 1.00 86.12 315 VAL A O 1
ATOM 2474 N N . GLN A 1 316 ? -16.124 7.336 10.422 1.00 86.19 316 GLN A N 1
ATOM 2475 C CA . GLN A 1 316 ? -16.382 8.350 9.393 1.00 86.19 316 GLN A CA 1
ATOM 2476 C C . GLN A 1 316 ? -15.554 9.627 9.605 1.00 86.19 316 GLN A C 1
ATOM 2478 O O . GLN A 1 316 ? -14.982 10.159 8.654 1.00 86.19 316 GLN A O 1
ATOM 2483 N N . GLU A 1 317 ? -15.423 10.097 10.850 1.00 86.31 317 GLU A N 1
ATOM 2484 C CA . GLU A 1 317 ? -14.573 11.247 11.190 1.00 86.31 317 GLU A CA 1
ATOM 2485 C C . GLU A 1 317 ? -13.105 10.995 10.799 1.00 86.31 317 GLU A C 1
ATOM 2487 O O . GLU A 1 317 ? -12.472 11.840 10.156 1.00 86.31 317 GLU A O 1
ATOM 2492 N N . ILE A 1 318 ? -12.576 9.812 11.128 1.00 84.88 318 ILE A N 1
ATOM 2493 C CA . ILE A 1 318 ? -11.207 9.410 10.785 1.00 84.88 318 ILE A CA 1
ATOM 2494 C C . ILE A 1 318 ? -11.029 9.355 9.266 1.00 84.88 318 ILE A C 1
ATOM 2496 O O . ILE A 1 318 ? -10.049 9.899 8.759 1.00 84.88 318 ILE A O 1
ATOM 2500 N N . LEU A 1 319 ? -11.969 8.762 8.529 1.00 83.19 319 LEU A N 1
ATOM 2501 C CA . LEU A 1 319 ? -11.890 8.649 7.069 1.00 83.19 319 LEU A CA 1
ATOM 2502 C C . LEU A 1 319 ? -11.921 10.004 6.368 1.00 83.19 319 LEU A C 1
ATOM 2504 O O . LEU A 1 319 ? -11.143 10.231 5.441 1.00 83.19 319 LEU A O 1
ATOM 2508 N N . VAL A 1 320 ? -12.743 10.942 6.839 1.00 84.31 320 VAL A N 1
ATOM 2509 C CA . VAL A 1 320 ? -12.731 12.324 6.335 1.00 84.31 320 VAL A CA 1
ATOM 2510 C C . VAL A 1 320 ? -11.361 12.969 6.560 1.00 84.31 320 VAL A C 1
ATOM 2512 O O . VAL A 1 320 ? -10.830 13.620 5.657 1.00 84.31 320 VAL A O 1
ATOM 2515 N N . ASN A 1 321 ? -10.758 12.770 7.734 1.00 80.94 321 ASN A N 1
ATOM 2516 C CA . ASN A 1 321 ? -9.439 13.320 8.054 1.00 80.94 321 ASN A CA 1
ATOM 2517 C C . ASN A 1 321 ? -8.316 12.669 7.233 1.00 80.94 321 ASN A C 1
ATOM 2519 O O . ASN A 1 321 ? -7.405 13.367 6.785 1.00 80.94 321 ASN A O 1
ATOM 2523 N N . VAL A 1 322 ? -8.394 11.357 7.005 1.00 75.75 322 VAL A N 1
ATOM 2524 C CA . VAL A 1 322 ? -7.494 10.605 6.121 1.00 75.75 322 VAL A CA 1
ATOM 2525 C C . VAL A 1 322 ? -7.601 11.173 4.709 1.00 75.75 322 VAL A C 1
ATOM 2527 O O . VAL A 1 322 ? -6.611 11.672 4.178 1.00 75.75 322 VAL A O 1
ATOM 2530 N N . ASN A 1 323 ? -8.802 11.226 4.135 1.00 73.31 323 ASN A N 1
ATOM 2531 C CA . ASN A 1 323 ? -9.021 11.723 2.776 1.00 73.31 323 ASN A CA 1
ATOM 2532 C C . ASN A 1 323 ? -8.543 13.169 2.586 1.00 73.31 323 ASN A C 1
ATOM 2534 O O . ASN A 1 323 ? -7.955 13.478 1.552 1.00 73.31 323 ASN A O 1
ATOM 2538 N N . ARG A 1 324 ? -8.702 14.040 3.591 1.00 71.31 324 ARG A N 1
ATOM 2539 C CA . ARG A 1 324 ? -8.172 15.416 3.559 1.00 71.31 324 ARG A CA 1
ATOM 2540 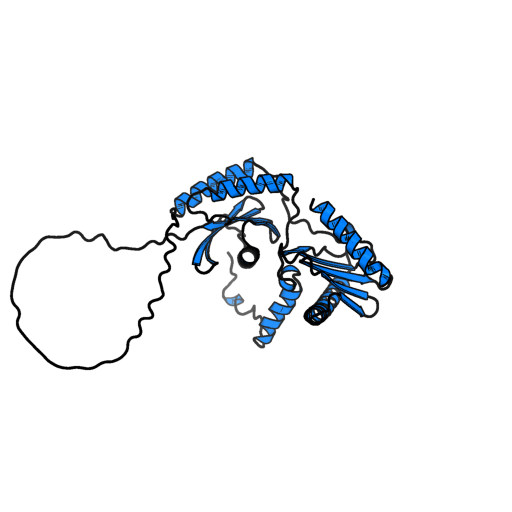C C . ARG A 1 324 ? -6.648 15.498 3.490 1.00 71.31 324 ARG A C 1
ATOM 2542 O O . ARG A 1 324 ? -6.144 16.472 2.949 1.00 71.31 324 ARG A O 1
ATOM 2549 N N . GLN A 1 325 ? -5.915 14.531 4.038 1.00 64.06 325 GLN A N 1
ATOM 2550 C CA . GLN A 1 325 ? -4.451 14.512 3.923 1.00 64.06 325 GLN A CA 1
ATOM 2551 C C . GLN A 1 325 ? -3.959 13.986 2.568 1.00 64.06 325 GLN A C 1
ATOM 2553 O O . GLN A 1 325 ? -2.839 14.304 2.171 1.00 64.06 325 GLN A O 1
ATOM 2558 N N . TYR A 1 326 ? -4.774 13.185 1.875 1.00 54.84 326 TYR A N 1
ATOM 2559 C CA . TYR A 1 326 ? -4.429 12.563 0.591 1.00 54.84 326 TYR A CA 1
ATOM 2560 C C . TYR A 1 326 ? -5.065 13.253 -0.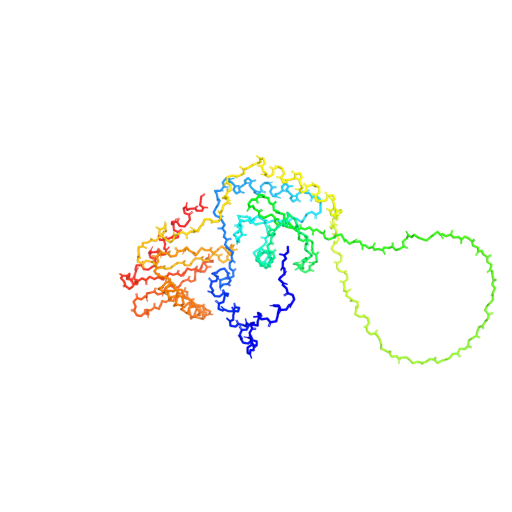636 1.00 54.84 326 TYR A C 1
ATOM 2562 O O . TYR A 1 326 ? -4.827 12.797 -1.757 1.00 54.84 326 TYR A O 1
ATOM 2570 N N . SER A 1 327 ? -5.854 14.317 -0.432 1.00 45.44 327 SER A N 1
ATOM 2571 C CA . SER A 1 327 ? -6.441 15.175 -1.481 1.00 45.44 327 SER A CA 1
ATOM 2572 C C . SER A 1 327 ? -5.535 16.370 -1.770 1.00 45.44 327 SER A C 1
ATOM 2574 O O . SER A 1 327 ? -5.209 16.596 -2.959 1.00 45.44 327 SER A O 1
#

Secondary structure (DSSP, 8-state):
-----GGGTTS-----SSHHHHHHHHHHHHTT-HHHHHT-EEB----HHHHHHHHHHHHHHHTSTTEEEEEEEEEETTEEEEE-S-HHHHHHHHHHHHHS--TT-SEEEEEEEETTEEEEEEEEEETTEEEEEEEE--------------------------------------------TT-----HHHHHHHHHHHHHHHHHT-----SS-PPPBGGGTS-TTEEEEEEEETTTTEEE-PBPPP--HHHHHHHHHHHHHHHHHHHHHHTSTT--EEEEEETTEEEEEEEETTTEEEEEEEETTS-HHHHHHHHHHHHHHHHHHH-

Radius of gyration: 27.97 Å; Cα contacts (8 Å, |Δi|>4): 404; chains: 1; bounding box: 60×74×84 Å

Mean predicted aligned error: 14.33 Å

Sequence (327 aa):
MLFGHPDTWSSDSVDFDGCQDIIEMLCTAGMQDPCVAVGGLLKAPIKAETRLRLDKLLVYLESIQGICNNGSMLLIEDSVIFSRFELDQSRQILYLHRARPLRHQALSYTPVFMTASWFGLIRMRLASYTLAILCHLDSVDPSPTGLPTDDTSTTTSAPTDPLLGDVSSGTTTHAPAVTTAGACTTPLETLLHKLTEFQSVFLYARLELPSEERPALLRQFAKRETLLFLHAHTKSGTVTFPRPRPLPEIQTRELYATFWALFGEAKSALAVAGTREVTYLREYYWYYARADPDQELHVLFAADAVSLEQMHGHVQEILVNVNRQYS

Foldseek 3Di:
DPDDDPVCPVPPDPDDPDVVVVVVCCCVVLLVDPCSVLVFAAAFFDDPVLQVVVVVLVVVLCPPAFFDVQFKWKDQQLHTHDGSDASVVVSVVSVVCVVDPCVPPQKDWDWDQDPNDIWIWIWGDLPRMIMITTGHDPPPPPPPPDDDDDDDDDDDDDDDYDDDDDDDDDDDPDDDPPPPPDRRHDPPVVSVVVVVVSSVVCVVVVRPGDSHRDAAAVVQQADPFWFWKWKAQQRNSHIDTHDGDDDPPVVSVVVSVVLSVVVVVVVVVCVPPPDFKDWDDDDFKIWIWGDDPNRMIIITIGGNVDDPVCVVVRRVSSVVSVVVSND

Nearest PDB structures (foldseek):
  3kye-assembly2_C  TM=5.252E-01  e=2.604E-04  Streptomyces avermitilis MA-4680 = NBRC 14893
  5y39-assembly1_B  TM=5.251E-01  e=2.406E-03  Homo sapiens
  7f8m-assembly3_F  TM=4.649E-01  e=9.664E-04  Candidatus Thorarchaeota archaeon SMTZ1-45
  7yh1-assembly2_C  TM=4.964E-01  e=2.273E-03  Promethearchaeum syntrophicum
  9jue-assembly1_E  TM=4.818E-01  e=1.121E-02  Promethearchaeum syntrophicum

Solvent-accessible surface area (backbone atoms only — not comparable to full-atom values): 19611 Å² total; per-residue (Å²): 136,92,71,78,65,79,89,60,69,80,72,76,72,80,84,65,96,43,73,64,50,55,49,46,49,53,48,57,57,35,58,69,37,68,33,62,67,72,65,31,38,44,60,47,74,55,49,56,70,52,50,56,53,50,49,56,50,51,52,56,55,37,68,41,76,23,40,35,78,54,28,42,33,38,28,35,86,89,25,38,60,46,67,54,44,54,69,70,58,47,50,54,51,50,53,51,39,72,76,58,61,58,87,89,48,59,62,49,79,43,81,43,80,52,96,93,41,76,29,29,36,39,37,35,55,56,88,66,30,40,39,38,35,34,24,52,55,72,79,77,73,83,71,89,84,82,75,86,87,76,88,79,90,82,87,84,85,86,86,90,90,90,87,86,87,84,90,80,92,79,89,76,82,78,73,81,84,78,76,71,86,80,76,62,56,47,62,66,70,63,44,53,52,54,50,53,55,47,50,52,52,54,61,72,61,58,62,92,62,74,78,62,84,73,80,52,49,32,76,79,40,45,63,90,55,51,55,44,46,41,39,35,35,64,86,76,25,40,37,48,65,35,44,53,73,94,62,60,69,69,60,48,52,53,51,49,53,53,50,48,54,52,45,56,53,46,55,58,53,50,68,40,90,88,45,43,67,48,75,48,81,55,100,58,32,35,39,39,38,36,50,49,92,91,39,36,39,41,36,44,32,28,37,60,90,58,54,80,85,48,50,64,57,52,52,53,51,27,50,54,43,50,51,64,71,54,83

Organism: Allomyces macrogynus (strain ATCC 38327) (NCBI:txid578462)